Protein 8SSF (pdb70)

InterPro domains:
  IPR014856 RNA-free ribonuclease P [MF_01078] (2-193)
  IPR014856 RNA-free ribonuclease P [PF08745] (4-190)
  IPR014856 RNA-free ribonuclease P [PTHR41173] (2-191)
  IPR014856 RNA-free ribonuclease P [TIGR03875] (4-189)
  IPR029060 PIN-like domain superfamily [SSF88723] (3-188)

Sequence (352 aa):
MDTFVLDTSVFTNPDVYHQFEEDQLGAIENFISLASHTNANFFMPTSVYYEFTKMVSLGDLAPKFELVVRIRSPRKWGLMVPAEFFLYEFIEEVRYRINKGLRIAEEHRLREKYREALRAGIIDSKEDVDVLLLSYELDAILVSGDEGLRKWADRVGIKLIDPKNLRYIMENLTMDTFVLDTSVFTNPDVYHQFEEDQLGAIENFISLASHTNANFFMPTSVYYEFTKMVSLGDLAPKFELVVRIRSPRKWGLMVPAEFLYEFIEEVRYRINKGLRIAEEHTKEANRLREKYREALRAGIIDSKEDVDVLLLSYELDAILVSGDEGLRKWADRVGIKLIDPKNLRYIMENLTK

Foldseek 3Di:
DAEEEEALCCLVVQLQLVLQNNDSLSSLVSVLVLLVVFPYAAEYEQLRVVVNVVPDVNDPVVVSNVVRYHYHHLVVVDDDDDVVVVVLLVVVLVVLQVVLVVQLVVDVSVVSSVVSNVVSVSVSVSLVRQLSVQVVVVHEYAHPDVVSVVSSVVVVGHYDPSNCPVVVRVVGD/DAEEEEALQCLVVCLNLVLQNNDSLSSLVSVLVLLVFFPYAAEYEQLRVVVSVVVDPNVVNVVSCCVSYPHHFLPDDPDDADPVLVVQLVVQLVVQLVVQLVVLVVVVVVPVSSVVSSVVSSVVSNSVSVSLSRRLSVQVVVLHEYQHPDVVSVVVSVVRPRHYDPSNCVVVVSVVRGD

Organism: Hydrogenobacter thermophilus (strain DSM 6534 / IAM 12695 / TK-6) (NCBI:txid608538)

Solvent-accessible surface area: 17176 Å² total; per-residue (Å²): 148,52,23,0,0,0,16,16,20,1,2,44,46,61,98,3,24,85,42,18,69,147,83,51,80,8,1,0,92,55,0,13,59,36,7,69,125,15,82,12,32,3,14,0,0,62,26,2,26,134,32,0,55,133,103,10,104,11,59,104,10,21,83,92,0,101,155,31,5,107,29,89,26,2,68,156,112,63,18,91,3,23,0,56,20,0,2,74,0,1,63,29,1,94,113,50,0,55,80,4,7,121,92,0,58,151,112,228,66,36,73,88,1,107,101,14,2,162,51,9,4,49,60,1,50,35,10,0,5,1,2,2,0,1,96,69,47,107,2,25,0,0,0,20,50,105,40,1,62,108,6,0,100,155,46,69,20,91,56,32,76,6,116,59,0,101,149,47,1,80,96,50,136,175,64,29,0,0,0,12,22,14,0,1,54,43,63,102,4,23,72,32,16,68,133,84,55,72,8,0,0,94,49,0,7,61,35,11,58,113,13,71,12,33,3,16,0,0,64,33,4,24,132,40,0,56,128,96,11,97,10,55,115,14,22,89,105,0,89,148,30,0,118,32,116,51,3,86,100,156,72,61,98,0,20,2,31,0,0,2,4,0,2,76,16,0,87,120,28,6,79,84,6,4,132,70,2,39,83,80,34,156,134,69,142,152,31,78,72,61,0,87,88,18,7,160,47,3,7,66,47,0,52,20,14,0,5,0,0,0,5,1,75,36,66,100,2,27,0,0,0,12,52,99,47,3,58,134,39,0,102,146,24,62,14,104,53,31,76,5,124,47,0,76,112,30,0,81,111,30,54,169

Radius of gyration: 24.64 Å; Cα contacts (8 Å, |Δi|>4): 538; chains: 2; bounding box: 30×51×74 Å

Structure (mmCIF, N/CA/C/O backbone):
data_8SSF
#
_entry.id   8SSF
#
_cell.length_a   90.579
_cell.length_b   109.214
_cell.length_c   106.152
_cell.angle_alpha   90.00
_cell.angle_beta   90.00
_cell.angle_gamma   90.00
#
_symmetry.space_group_name_H-M   'C 2 2 21'
#
loop_
_entity.id
_entity.type
_entity.pdbx_description
1 polymer 'RNA-free ribonuclease P'
2 non-polymer 'SULFATE ION'
3 water water
#
loop_
_atom_site.group_PDB
_atom_site.id
_atom_site.type_symbol
_atom_site.label_atom_id
_atom_site.label_alt_id
_atom_site.label_comp_id
_atom_site.label_asym_id
_atom_site.label_entity_id
_atom_site.label_seq_id
_atom_site.pdbx_PDB_ins_code
_atom_site.Cartn_x
_atom_site.Cartn_y
_atom_site.Cartn_z
_atom_site.occupancy
_atom_site.B_iso_or_equiv
_atom_site.auth_seq_id
_atom_site.auth_comp_id
_atom_site.auth_asym_id
_atom_site.auth_atom_id
_atom_site.pdbx_PDB_model_num
ATOM 1 N N . MET A 1 1 ? 4.146 29.795 1.466 1.00 75.97 1 MET A N 1
ATOM 2 C CA . MET A 1 1 ? 5.123 28.730 1.058 1.00 77.82 1 MET A CA 1
ATOM 3 C C . MET A 1 1 ? 4.922 27.533 1.977 1.00 71.81 1 MET A C 1
ATOM 4 O O . MET A 1 1 ? 4.889 27.674 3.172 1.00 82.91 1 MET A O 1
ATOM 9 N N . ASP A 1 2 ? 4.798 26.346 1.412 1.00 66.71 2 ASP A N 1
ATOM 10 C CA . ASP A 1 2 ? 4.800 25.117 2.177 1.00 59.17 2 ASP A CA 1
ATOM 11 C C . ASP A 1 2 ? 6.242 24.737 2.529 1.00 69.41 2 ASP A C 1
ATOM 12 O O . ASP A 1 2 ? 7.109 24.795 1.682 1.00 55.21 2 ASP A O 1
ATOM 17 N N . THR A 1 3 ? 6.452 24.324 3.786 1.00 66.58 3 THR A N 1
ATOM 18 C CA . THR A 1 3 ? 7.706 23.807 4.276 1.00 48.34 3 THR A CA 1
ATOM 19 C C . THR A 1 3 ? 7.514 22.308 4.487 1.00 47.20 3 THR A C 1
ATOM 20 O O . THR A 1 3 ? 6.448 21.858 4.897 1.00 48.45 3 THR A O 1
ATOM 24 N N . PHE A 1 4 ? 8.556 21.538 4.154 1.00 44.30 4 PHE A N 1
ATOM 25 C CA . PHE A 1 4 ? 8.543 20.100 4.233 1.00 43.10 4 PHE A CA 1
ATOM 26 C C . PHE A 1 4 ? 9.778 19.595 4.941 1.00 41.84 4 PHE A C 1
ATOM 27 O O . PHE A 1 4 ? 10.865 20.117 4.717 1.00 43.82 4 PHE A O 1
ATOM 35 N N . VAL A 1 5 ? 9.585 18.617 5.813 1.00 36.81 5 VAL A N 1
ATOM 36 C CA . VAL A 1 5 ? 10.705 18.000 6.466 1.00 45.90 5 VAL A CA 1
ATOM 37 C C . VAL A 1 5 ? 10.722 16.598 5.875 1.00 50.35 5 VAL A C 1
ATOM 38 O O . VAL A 1 5 ? 9.694 15.902 5.834 1.00 49.70 5 VAL A O 1
ATOM 42 N N . LEU A 1 6 ? 11.909 16.180 5.407 1.00 48.54 6 LEU A N 1
ATOM 43 C CA . LEU A 1 6 ? 12.008 14.892 4.748 1.00 53.15 6 LEU A CA 1
ATOM 44 C C . LEU A 1 6 ? 12.720 13.883 5.632 1.00 50.11 6 LEU A C 1
ATOM 45 O O . LEU A 1 6 ? 13.764 14.184 6.184 1.00 56.06 6 LEU A O 1
ATOM 50 N N . ASP A 1 7 ? 12.193 12.656 5.614 1.00 58.36 7 ASP A N 1
ATOM 51 C CA . ASP A 1 7 ? 12.794 11.493 6.260 1.00 68.29 7 ASP A CA 1
ATOM 52 C C . ASP A 1 7 ? 13.698 10.761 5.255 1.00 62.13 7 ASP A C 1
ATOM 53 O O . ASP A 1 7 ? 13.617 10.998 4.044 1.00 54.68 7 ASP A O 1
ATOM 58 N N . THR A 1 8 ? 14.549 9.845 5.743 1.00 73.48 8 THR A N 1
ATOM 59 C CA . THR A 1 8 ? 15.401 9.046 4.865 1.00 72.95 8 THR A CA 1
ATOM 60 C C . THR A 1 8 ? 14.558 8.131 3.992 1.00 69.26 8 THR A C 1
ATOM 61 O O . THR A 1 8 ? 14.818 7.983 2.794 1.00 63.09 8 THR A O 1
ATOM 65 N N . SER A 1 9 ? 13.514 7.541 4.600 1.00 64.61 9 SER A N 1
ATOM 66 C CA . SER A 1 9 ? 12.585 6.657 3.907 1.00 63.10 9 SER A CA 1
ATOM 67 C C . SER A 1 9 ? 12.095 7.251 2.585 1.00 57.72 9 SER A C 1
ATOM 68 O O . SER A 1 9 ? 11.796 6.511 1.659 1.00 63.30 9 SER A O 1
ATOM 71 N N . VAL A 1 10 ? 12.004 8.581 2.482 1.00 55.21 10 VAL A N 1
ATOM 72 C CA . VAL A 1 10 ? 11.564 9.214 1.245 1.00 61.96 10 VAL A CA 1
ATOM 73 C C . VAL A 1 10 ? 12.414 8.753 0.046 1.00 62.94 10 VAL A C 1
ATOM 74 O O . VAL A 1 10 ? 11.872 8.521 -1.010 1.00 62.04 10 VAL A O 1
ATOM 78 N N . PHE A 1 11 ? 13.731 8.629 0.214 1.00 61.06 11 PHE A N 1
ATOM 79 C CA . PHE A 1 11 ? 14.681 8.307 -0.831 1.00 60.73 11 PHE A CA 1
ATOM 80 C C . PHE A 1 11 ? 15.251 6.884 -0.726 1.00 73.17 11 PHE A C 1
ATOM 81 O O . PHE A 1 11 ? 16.111 6.529 -1.553 1.00 60.10 11 PHE A O 1
ATOM 89 N N . THR A 1 12 ? 14.834 6.092 0.294 1.00 69.73 12 THR A N 1
ATOM 90 C CA . THR A 1 12 ? 15.328 4.727 0.451 1.00 61.00 12 THR A CA 1
ATOM 91 C C . THR A 1 12 ? 14.200 3.692 0.344 1.00 58.29 12 THR A C 1
ATOM 92 O O . THR A 1 12 ? 14.469 2.522 0.125 1.00 63.06 12 THR A O 1
ATOM 96 N N . ASN A 1 13 ? 12.936 4.093 0.425 1.00 54.18 13 ASN A N 1
ATOM 97 C CA . ASN A 1 13 ? 11.821 3.166 0.298 1.00 51.29 13 ASN A CA 1
ATOM 98 C C . ASN A 1 13 ? 11.345 3.235 -1.141 1.00 61.29 13 ASN A C 1
ATOM 99 O O . ASN A 1 13 ? 10.824 4.277 -1.548 1.00 59.67 13 ASN A O 1
ATOM 104 N N . PRO A 1 14 ? 11.522 2.167 -1.967 1.00 70.45 14 PRO A N 1
ATOM 105 C CA . PRO A 1 14 ? 11.118 2.230 -3.365 1.00 59.09 14 PRO A CA 1
ATOM 106 C C . PRO A 1 14 ? 9.651 2.575 -3.578 1.00 56.61 14 PRO A C 1
ATOM 107 O O . PRO A 1 14 ? 9.367 3.211 -4.588 1.00 59.87 14 PRO A O 1
ATOM 111 N N . ASP A 1 15 ? 8.748 2.178 -2.660 1.00 53.76 15 ASP A N 1
ATOM 112 C CA . ASP A 1 15 ? 7.333 2.511 -2.842 1.00 65.80 15 ASP A CA 1
ATOM 113 C C . ASP A 1 15 ? 7.119 4.026 -2.848 1.00 61.96 15 ASP A C 1
ATOM 114 O O . ASP A 1 15 ? 6.100 4.505 -3.298 1.00 69.49 15 ASP A O 1
ATOM 119 N N . VAL A 1 16 ? 8.060 4.802 -2.295 1.00 56.35 16 VAL A N 1
ATOM 120 C CA . VAL A 1 16 ? 7.959 6.253 -2.243 1.00 55.98 16 VAL A CA 1
ATOM 121 C C . VAL A 1 16 ? 8.729 6.847 -3.424 1.00 52.38 16 VAL A C 1
ATOM 122 O O . VAL A 1 16 ? 8.154 7.551 -4.229 1.00 47.45 16 VAL A O 1
ATOM 126 N N . TYR A 1 17 ? 10.035 6.551 -3.558 1.00 56.99 17 TYR A N 1
ATOM 127 C CA . TYR A 1 17 ? 10.852 7.162 -4.596 1.00 58.94 17 TYR A CA 1
ATOM 128 C C . TYR A 1 17 ? 10.532 6.704 -6.021 1.00 59.89 17 TYR A C 1
ATOM 129 O O . TYR A 1 17 ? 10.974 7.367 -6.951 1.00 51.67 17 TYR A O 1
ATOM 138 N N . HIS A 1 18 ? 9.654 5.706 -6.230 1.00 66.37 18 HIS A N 1
ATOM 139 C CA . HIS A 1 18 ? 9.273 5.300 -7.587 1.00 63.19 18 HIS A CA 1
ATOM 140 C C . HIS A 1 18 ? 8.434 6.367 -8.283 1.00 57.48 18 HIS A C 1
ATOM 141 O O . HIS A 1 18 ? 8.407 6.404 -9.479 1.00 55.02 18 HIS A O 1
ATOM 148 N N . GLN A 1 19 ? 7.808 7.293 -7.553 1.00 63.89 19 GLN A N 1
ATOM 149 C CA . GLN A 1 19 ? 6.982 8.319 -8.167 1.00 56.69 19 GLN A CA 1
ATOM 150 C C . GLN A 1 19 ? 7.860 9.269 -8.960 1.00 59.67 19 GLN A C 1
ATOM 151 O O . GLN A 1 19 ? 7.389 9.882 -9.911 1.00 64.65 19 GLN A O 1
ATOM 157 N N . PHE A 1 20 ? 9.131 9.436 -8.552 1.00 67.89 20 PHE A N 1
ATOM 158 C CA . PHE A 1 20 ? 10.083 10.296 -9.257 1.00 72.53 20 PHE A CA 1
ATOM 159 C C . PHE A 1 20 ? 10.686 9.516 -10.420 1.00 64.90 20 PHE A C 1
ATOM 160 O O . PHE A 1 20 ? 10.730 10.020 -11.533 1.00 70.19 20 PHE A O 1
ATOM 168 N N . GLU A 1 21 ? 11.190 8.313 -10.126 1.00 67.66 21 GLU A N 1
ATOM 169 C CA . GLU A 1 21 ? 11.818 7.421 -11.107 1.00 79.84 21 GLU A CA 1
ATOM 170 C C . GLU A 1 21 ? 12.024 6.023 -10.511 1.00 75.73 21 GLU A C 1
ATOM 171 O O . GLU A 1 21 ? 12.224 5.879 -9.315 1.00 85.16 21 GLU A O 1
ATOM 177 N N . GLU A 1 22 ? 11.966 4.976 -11.359 1.00 78.07 22 GLU A N 1
ATOM 178 C CA . GLU A 1 22 ? 12.153 3.605 -10.908 1.00 89.91 22 GLU A CA 1
ATOM 179 C C . GLU A 1 22 ? 13.599 3.337 -10.456 1.00 67.39 22 GLU A C 1
ATOM 180 O O . GLU A 1 22 ? 13.834 2.483 -9.625 1.00 63.99 22 GLU A O 1
ATOM 186 N N . ASP A 1 23 ? 14.565 4.055 -11.013 1.00 68.09 23 ASP A N 1
ATOM 187 C CA . ASP A 1 23 ? 15.974 4.013 -10.636 1.00 67.24 23 ASP A CA 1
ATOM 188 C C . ASP A 1 23 ? 16.142 4.883 -9.375 1.00 65.99 23 ASP A C 1
ATOM 189 O O . ASP A 1 23 ? 15.657 6.003 -9.340 1.00 64.45 23 ASP A O 1
ATOM 194 N N . GLN A 1 24 ? 16.868 4.433 -8.358 1.00 62.83 24 GLN A N 1
ATOM 195 C CA . GLN A 1 24 ? 16.981 5.184 -7.112 1.00 60.94 24 GLN A CA 1
ATOM 196 C C . GLN A 1 24 ? 17.782 6.472 -7.311 1.00 64.66 24 GLN A C 1
ATOM 197 O O . GLN A 1 24 ? 17.324 7.530 -6.873 1.00 70.57 24 GLN A O 1
ATOM 203 N N . LEU A 1 25 ? 19.007 6.426 -7.880 1.00 67.01 25 LEU A N 1
ATOM 204 C CA . LEU A 1 25 ? 19.769 7.665 -8.059 1.00 71.14 25 LEU A CA 1
ATOM 205 C C . LEU A 1 25 ? 19.047 8.622 -9.024 1.00 62.58 25 LEU A C 1
ATOM 206 O O . LEU A 1 25 ? 19.085 9.821 -8.883 1.00 63.58 25 LEU A O 1
ATOM 211 N N . GLY A 1 26 ? 18.346 8.107 -10.012 1.00 57.60 26 GLY A N 1
ATOM 212 C CA . GLY A 1 26 ? 17.609 8.953 -10.918 1.00 58.04 26 GLY A CA 1
ATOM 213 C C . GLY A 1 26 ? 16.405 9.571 -10.262 1.00 57.72 26 GLY A C 1
ATOM 214 O O . GLY A 1 26 ? 16.075 10.679 -10.641 1.00 60.34 26 GLY A O 1
ATOM 215 N N . ALA A 1 27 ? 15.779 8.847 -9.312 1.00 64.32 27 ALA A N 1
ATOM 216 C CA . ALA A 1 27 ? 14.662 9.343 -8.502 1.00 55.52 27 ALA A CA 1
ATOM 217 C C . ALA A 1 27 ? 15.123 10.541 -7.682 1.00 51.92 27 ALA A C 1
ATOM 218 O O . ALA A 1 27 ? 14.391 11.521 -7.549 1.00 55.09 27 ALA A O 1
ATOM 220 N N . ILE A 1 28 ? 16.315 10.462 -7.098 1.00 41.84 28 ILE A N 1
ATOM 221 C CA . ILE A 1 28 ? 16.798 11.531 -6.243 1.00 47.12 28 ILE A CA 1
ATOM 222 C C . ILE A 1 28 ? 17.089 12.721 -7.143 1.00 53.22 28 ILE A C 1
ATOM 223 O O . ILE A 1 28 ? 16.748 13.847 -6.808 1.00 63.39 28 ILE A O 1
ATOM 228 N N . GLU A 1 29 ? 17.768 12.482 -8.276 1.00 61.40 29 GLU A N 1
ATOM 229 C CA . GLU A 1 29 ? 18.136 13.514 -9.241 1.00 57.32 29 GLU A CA 1
ATOM 230 C C . GLU A 1 29 ? 16.884 14.253 -9.712 1.00 45.40 29 GLU A C 1
ATOM 231 O O . GLU A 1 29 ? 16.860 15.448 -9.842 1.00 50.64 29 GLU A O 1
ATOM 237 N N . ASN A 1 30 ? 15.805 13.543 -9.963 1.00 49.84 30 ASN A N 1
ATOM 238 C CA . ASN A 1 30 ? 14.551 14.123 -10.393 1.00 46.21 30 ASN A CA 1
ATOM 239 C C . ASN A 1 30 ? 13.930 14.953 -9.291 1.00 56.94 30 ASN A C 1
ATOM 240 O O . ASN A 1 30 ? 13.435 16.043 -9.616 1.00 61.05 30 ASN A O 1
ATOM 245 N N . PHE A 1 31 ? 13.972 14.442 -8.015 1.00 57.72 31 PHE A N 1
ATOM 246 C CA . PHE A 1 31 ? 13.498 15.202 -6.856 1.00 52.60 31 PHE A CA 1
ATOM 247 C C . PHE A 1 31 ? 14.236 16.547 -6.787 1.00 48.75 31 PHE A C 1
ATOM 248 O O . PHE A 1 31 ? 13.557 17.598 -6.758 1.00 44.20 31 PHE A O 1
ATOM 256 N N . ILE A 1 32 ? 15.596 16.500 -6.801 1.00 40.67 32 ILE A N 1
ATOM 257 C CA . ILE A 1 32 ? 16.459 17.687 -6.720 1.00 46.41 32 ILE A CA 1
ATOM 258 C C . ILE A 1 32 ? 16.038 18.692 -7.783 1.00 49.11 32 ILE A C 1
ATOM 259 O O . ILE A 1 32 ? 15.788 19.862 -7.470 1.00 55.88 32 ILE A O 1
ATOM 264 N N . SER A 1 33 ? 15.945 18.208 -9.038 1.00 50.92 33 SER A N 1
ATOM 265 C CA . SER A 1 33 ? 15.555 19.019 -10.183 1.00 53.59 33 SER A CA 1
ATOM 266 C C . SER A 1 33 ? 14.211 19.713 -9.910 1.00 50.78 33 SER A C 1
ATOM 267 O O . SER A 1 33 ? 14.111 20.922 -9.995 1.00 55.40 33 SER A O 1
ATOM 270 N N . LEU A 1 34 ? 13.165 18.964 -9.533 1.00 47.54 34 LEU A N 1
ATOM 271 C CA . LEU A 1 34 ? 11.829 19.523 -9.368 1.00 45.31 34 LEU A CA 1
ATOM 272 C C . LEU A 1 34 ? 11.846 20.507 -8.206 1.00 48.78 34 LEU A C 1
ATOM 273 O O . LEU A 1 34 ? 11.160 21.515 -8.272 1.00 52.47 34 LEU A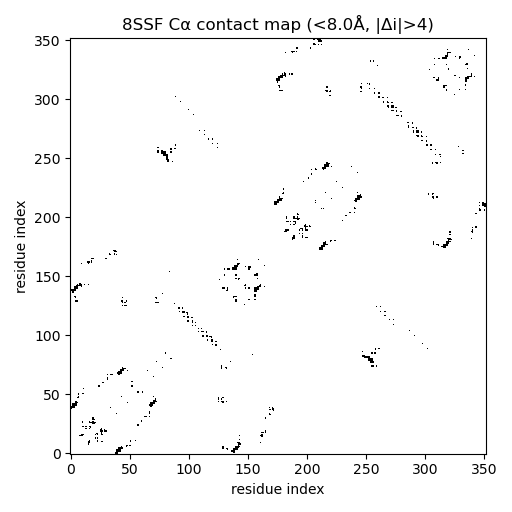 O 1
ATOM 278 N N . ALA A 1 35 ? 12.579 20.207 -7.116 1.00 59.32 35 ALA A N 1
ATOM 279 C CA . ALA A 1 35 ? 12.595 21.040 -5.918 1.00 56.55 35 ALA A CA 1
ATOM 280 C C . ALA A 1 35 ? 13.032 22.450 -6.267 1.00 59.62 35 ALA A C 1
ATOM 281 O O . ALA A 1 35 ? 12.397 23.379 -5.825 1.00 67.91 35 ALA A O 1
ATOM 283 N N . SER A 1 36 ? 14.130 22.602 -7.044 1.00 67.67 36 SER A N 1
ATOM 284 C CA . SER A 1 36 ? 14.647 23.894 -7.528 1.00 64.53 36 SER A CA 1
ATOM 285 C C . SER A 1 36 ? 13.618 24.757 -8.301 1.00 56.36 36 SER A C 1
ATOM 286 O O . SER A 1 36 ? 13.808 25.943 -8.377 1.00 57.54 36 SER A O 1
ATOM 289 N N . HIS A 1 37 ? 12.519 24.191 -8.821 1.00 53.00 37 HIS A N 1
ATOM 290 C CA . HIS A 1 37 ? 11.453 24.895 -9.528 1.00 61.27 37 HIS A CA 1
ATOM 291 C C . HIS A 1 37 ? 10.156 24.916 -8.726 1.00 46.23 37 HIS A C 1
ATOM 292 O O . HIS A 1 37 ? 9.114 25.308 -9.256 1.00 47.53 37 HIS A O 1
ATOM 299 N N . THR A 1 38 ? 10.189 24.528 -7.457 1.00 58.97 38 THR A N 1
ATOM 300 C CA . THR A 1 38 ? 8.968 24.471 -6.629 1.00 66.22 38 THR A CA 1
ATOM 301 C C . THR A 1 38 ? 8.969 25.620 -5.619 1.00 55.05 38 THR A C 1
ATOM 302 O O . THR A 1 38 ? 10.011 25.997 -5.099 1.00 59.78 38 THR A O 1
ATOM 306 N N . ASN A 1 39 ? 7.814 26.230 -5.399 1.00 61.55 39 ASN A N 1
ATOM 307 C CA . ASN A 1 39 ? 7.661 27.296 -4.425 1.00 63.89 39 ASN A CA 1
ATOM 308 C C . ASN A 1 39 ? 7.372 26.628 -3.072 1.00 63.13 39 ASN A C 1
ATOM 309 O O . ASN A 1 39 ? 6.225 26.546 -2.587 1.00 60.90 39 ASN A O 1
ATOM 314 N N . ALA A 1 40 ? 8.448 26.092 -2.499 1.00 51.38 40 ALA A N 1
ATOM 315 C CA . ALA A 1 40 ? 8.384 25.406 -1.237 1.00 50.02 40 ALA A CA 1
ATOM 316 C C . ALA A 1 40 ? 9.772 25.352 -0.610 1.00 51.70 40 ALA A C 1
ATOM 317 O O . ALA A 1 40 ? 10.751 25.431 -1.298 1.00 55.88 40 ALA A O 1
ATOM 319 N N . ASN A 1 41 ? 9.813 25.173 0.721 1.00 54.50 41 ASN A N 1
ATOM 320 C CA . ASN A 1 41 ? 11.022 24.980 1.491 1.00 52.07 41 ASN A CA 1
ATOM 321 C C . ASN A 1 41 ? 11.146 23.504 1.848 1.00 51.85 41 ASN A C 1
ATOM 322 O O . ASN A 1 41 ? 10.118 22.853 2.057 1.00 53.72 41 ASN A O 1
ATOM 327 N N . PHE A 1 42 ? 12.378 22.969 1.818 1.00 45.49 42 PHE A N 1
ATOM 328 C CA . PHE A 1 42 ? 12.646 21.576 2.141 1.00 42.50 42 PHE A CA 1
ATOM 329 C C . PHE A 1 42 ? 13.760 21.500 3.186 1.00 48.02 42 PHE A C 1
ATOM 330 O O . PHE A 1 42 ? 14.792 22.134 3.043 1.00 45.28 42 PHE A O 1
ATOM 338 N N . PHE A 1 43 ? 13.518 20.760 4.258 1.00 47.53 43 PHE A N 1
ATOM 339 C CA . PHE A 1 43 ? 14.453 20.584 5.346 1.00 42.26 43 PHE A CA 1
ATOM 340 C C . PHE A 1 43 ? 14.648 19.095 5.624 1.00 49.76 43 PHE A C 1
ATOM 341 O O . PHE A 1 43 ? 13.738 18.280 5.399 1.00 47.30 43 PHE A O 1
ATOM 349 N N . MET A 1 44 ? 15.842 18.753 6.127 1.00 43.48 44 MET A N 1
ATOM 350 C CA . MET A 1 44 ? 16.110 17.399 6.561 1.00 40.77 44 MET A CA 1
ATOM 351 C C . MET A 1 44 ? 17.003 17.526 7.789 1.00 46.14 44 MET A C 1
ATOM 352 O O . MET A 1 44 ? 17.972 18.269 7.760 1.00 50.33 44 MET A O 1
ATOM 357 N N . PRO A 1 45 ? 16.761 16.802 8.902 1.00 44.36 45 PRO A N 1
ATOM 358 C CA . PRO A 1 45 ? 17.682 16.883 10.013 1.00 41.23 45 PRO A CA 1
ATOM 359 C C . PRO A 1 45 ? 19.067 16.353 9.660 1.00 40.33 45 PRO A C 1
ATOM 360 O O . PRO A 1 45 ? 19.183 15.477 8.829 1.00 37.61 45 PRO A O 1
ATOM 364 N N . THR A 1 46 ? 20.111 16.864 10.338 1.00 43.43 46 THR A N 1
ATOM 365 C CA . THR A 1 46 ? 21.492 16.487 10.065 1.00 41.56 46 THR A CA 1
ATOM 366 C C . THR A 1 46 ? 21.751 15.002 10.349 1.00 51.26 46 THR A C 1
A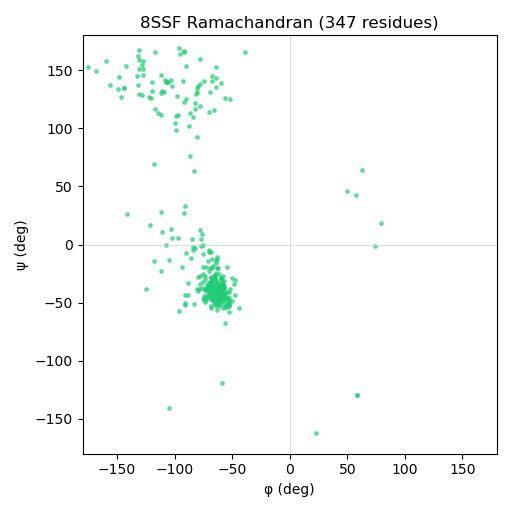TOM 367 O O . THR A 1 46 ? 22.515 14.370 9.636 1.00 54.78 46 THR A O 1
ATOM 371 N N . SER A 1 47 ? 21.159 14.428 11.408 1.00 62.42 47 SER A N 1
ATOM 372 C CA . SER A 1 47 ? 21.341 13.015 11.706 1.00 59.14 47 SER A CA 1
ATOM 373 C C . SER A 1 47 ? 20.825 12.166 10.543 1.00 53.92 47 SER A C 1
ATOM 374 O O . SER A 1 47 ? 21.419 11.148 10.191 1.00 79.76 47 SER A O 1
ATOM 377 N N . VAL A 1 48 ? 19.679 12.562 9.997 1.00 46.59 48 VAL A N 1
ATOM 378 C CA . VAL A 1 48 ? 18.968 11.842 8.953 1.00 51.70 48 VAL A CA 1
ATOM 379 C C . VAL A 1 48 ? 19.741 11.967 7.639 1.00 59.73 48 VAL A C 1
ATOM 380 O O . VAL A 1 48 ? 19.778 11.021 6.858 1.00 51.13 48 VAL A O 1
ATOM 384 N N . TYR A 1 49 ? 20.342 13.133 7.381 1.00 58.95 49 TYR A N 1
ATOM 385 C CA . TYR A 1 49 ? 21.151 13.339 6.194 1.00 50.68 49 TYR A CA 1
ATOM 386 C C . TYR A 1 49 ? 22.416 12.489 6.300 1.00 62.03 49 TYR A C 1
ATOM 387 O O . TYR A 1 49 ? 22.839 11.893 5.327 1.00 62.04 49 TYR A O 1
ATOM 396 N N . TYR A 1 50 ? 23.013 12.387 7.494 1.00 62.17 50 TYR A N 1
ATOM 397 C CA . TYR A 1 50 ? 24.157 11.523 7.719 1.00 63.08 50 TYR A CA 1
ATOM 398 C C . TYR A 1 50 ? 23.796 10.067 7.378 1.00 68.16 50 TYR A C 1
ATOM 399 O O . TYR A 1 50 ? 24.592 9.378 6.749 1.00 72.04 50 TYR A O 1
ATOM 408 N N . GLU A 1 51 ? 22.607 9.588 7.785 1.00 59.55 51 GLU A N 1
ATOM 409 C CA . GLU A 1 51 ? 22.153 8.243 7.471 1.00 63.60 51 GLU A CA 1
ATOM 410 C C . GLU A 1 51 ? 21.966 8.089 5.976 1.00 60.55 51 GLU A C 1
ATOM 411 O O . GLU A 1 51 ? 22.359 7.077 5.396 1.00 66.42 51 GLU A O 1
ATOM 417 N N . PHE A 1 52 ? 21.348 9.090 5.354 1.00 66.29 52 PHE A N 1
ATOM 418 C CA . PHE A 1 52 ? 21.066 9.071 3.913 1.00 65.48 52 PHE A CA 1
ATOM 419 C C . PHE A 1 52 ? 22.351 8.966 3.089 1.00 52.35 52 PHE A C 1
ATOM 420 O O . PHE A 1 52 ? 22.387 8.165 2.175 1.00 50.74 52 PHE A O 1
ATOM 428 N N . THR A 1 53 ? 23.397 9.746 3.430 1.00 56.93 53 THR A N 1
ATOM 429 C CA . THR A 1 53 ? 24.685 9.646 2.762 1.00 55.19 53 THR A CA 1
ATOM 430 C C . THR A 1 53 ? 25.413 8.308 3.025 1.00 60.75 53 THR A C 1
ATOM 431 O O . THR A 1 53 ? 26.125 7.814 2.173 1.00 65.45 53 THR A O 1
ATOM 435 N N . LYS A 1 54 ? 25.209 7.681 4.180 1.00 72.02 54 LYS A N 1
ATOM 436 C CA . LYS A 1 54 ? 25.813 6.399 4.551 1.00 77.37 54 LYS A CA 1
ATOM 437 C C . LYS A 1 54 ? 25.168 5.198 3.841 1.00 60.68 54 LYS A C 1
ATOM 438 O O . LYS A 1 54 ? 25.808 4.173 3.652 1.00 71.88 54 LYS A O 1
ATOM 444 N N . MET A 1 55 ? 23.920 5.311 3.426 1.00 58.27 55 MET A N 1
ATOM 445 C CA . MET A 1 55 ? 23.199 4.217 2.805 1.00 52.49 55 MET A CA 1
ATOM 446 C C . MET A 1 55 ? 23.024 4.335 1.286 1.00 61.03 55 MET A C 1
ATOM 447 O O . MET A 1 55 ? 22.583 3.378 0.682 1.00 87.34 55 MET A O 1
ATOM 452 N N . VAL A 1 56 ? 23.274 5.499 0.668 1.00 71.36 56 VAL A N 1
ATOM 453 C CA . VAL A 1 56 ? 23.139 5.705 -0.760 1.00 48.91 56 VAL A CA 1
ATOM 454 C C . VAL A 1 56 ? 24.425 6.379 -1.210 1.00 59.67 56 VAL A C 1
ATOM 455 O O . VAL A 1 56 ? 24.829 7.373 -0.622 1.00 63.98 56 VAL A O 1
ATOM 459 N N . SER A 1 57 ? 25.073 5.849 -2.253 1.00 74.86 57 SER A N 1
ATOM 460 C CA . SER A 1 57 ? 26.236 6.489 -2.841 1.00 74.04 57 SER A CA 1
ATOM 461 C C . SER A 1 57 ? 25.732 7.593 -3.761 1.00 65.92 57 SER A C 1
ATOM 462 O O . SER A 1 57 ? 25.443 7.361 -4.923 1.00 83.69 57 SER A O 1
ATOM 465 N N . LEU A 1 58 ? 25.627 8.797 -3.212 1.00 68.94 58 LEU A N 1
ATOM 466 C CA . LEU A 1 58 ? 25.058 9.942 -3.914 1.00 65.93 58 LEU A CA 1
ATOM 467 C C . LEU A 1 58 ? 26.028 10.499 -4.956 1.00 59.83 58 LEU A C 1
ATOM 468 O O . LEU A 1 58 ? 25.566 11.060 -5.947 1.00 63.76 58 LEU A O 1
ATOM 473 N N . GLY A 1 59 ? 27.335 10.405 -4.701 1.00 61.49 59 GLY A N 1
ATOM 474 C CA . GLY A 1 59 ? 28.318 11.000 -5.583 1.00 64.31 59 GLY A CA 1
ATOM 475 C C . GLY A 1 59 ? 28.127 12.504 -5.743 1.00 67.28 59 GLY A C 1
ATOM 476 O O . GLY A 1 59 ? 27.982 13.221 -4.774 1.00 79.12 59 GLY A O 1
ATOM 477 N N . ASP A 1 60 ? 28.096 12.975 -6.992 1.00 84.51 60 ASP A N 1
ATOM 478 C CA . ASP A 1 60 ? 27.881 14.370 -7.338 1.00 84.26 60 ASP A CA 1
ATOM 479 C C . ASP A 1 60 ? 26.459 14.868 -7.003 1.00 83.52 60 ASP A C 1
ATOM 480 O O . ASP A 1 60 ? 26.213 16.067 -7.099 1.00 79.54 60 ASP A O 1
ATOM 485 N N . LEU A 1 61 ? 25.485 13.986 -6.675 1.00 77.85 61 LEU A N 1
ATOM 486 C CA . LEU A 1 61 ? 24.150 14.442 -6.280 1.00 76.46 61 LEU A CA 1
ATOM 487 C C . LEU A 1 61 ? 24.138 15.068 -4.881 1.00 75.73 61 LEU A C 1
ATOM 488 O O . LEU A 1 61 ? 23.203 15.789 -4.579 1.00 68.95 61 LEU A O 1
ATOM 493 N N . ALA A 1 62 ? 25.144 14.812 -4.030 1.00 71.61 62 ALA A N 1
ATOM 494 C CA . ALA A 1 62 ? 25.165 15.368 -2.689 1.00 72.28 62 ALA A CA 1
ATOM 495 C C . ALA A 1 62 ? 25.233 16.895 -2.713 1.00 82.05 62 ALA A C 1
ATOM 496 O O . ALA A 1 62 ? 24.360 17.550 -2.125 1.00 77.21 62 ALA A O 1
ATOM 498 N N . PRO A 1 63 ? 26.228 17.546 -3.372 1.00 84.25 63 PRO A N 1
ATOM 499 C CA . PRO A 1 63 ? 26.276 19.005 -3.352 1.00 72.67 63 PRO A CA 1
ATOM 500 C C . PRO A 1 63 ? 25.071 19.626 -4.066 1.00 59.51 63 PRO A C 1
ATOM 501 O O . PRO A 1 63 ? 24.687 20.745 -3.737 1.00 53.55 63 PRO A O 1
ATOM 505 N N . LYS A 1 64 ? 24.462 18.905 -5.033 1.00 52.47 64 LYS A N 1
ATOM 506 C CA . LYS A 1 64 ? 23.247 19.378 -5.670 1.00 61.78 64 LYS A CA 1
ATOM 507 C C . LYS A 1 64 ? 22.091 19.366 -4.666 1.00 59.53 64 LYS A C 1
ATOM 508 O O . LYS A 1 64 ? 21.262 20.282 -4.637 1.00 62.59 64 LYS A O 1
ATOM 514 N N . PHE A 1 65 ? 22.014 18.305 -3.839 1.00 70.83 65 PHE A N 1
ATOM 515 C CA . PHE A 1 65 ? 21.003 18.166 -2.799 1.00 59.31 65 PHE A CA 1
ATOM 516 C C . PHE A 1 65 ? 21.146 19.297 -1.793 1.00 57.40 65 PHE A C 1
ATOM 517 O O . PHE A 1 65 ? 20.127 19.824 -1.348 1.00 49.24 65 PHE A O 1
ATOM 525 N N . GLU A 1 66 ? 22.393 19.669 -1.467 1.00 53.82 66 GLU A N 1
ATOM 526 C CA . GLU A 1 66 ? 22.668 20.719 -0.507 1.00 54.40 66 GLU A CA 1
ATOM 527 C C . GLU A 1 66 ? 22.303 22.112 -1.036 1.00 57.43 66 GLU A C 1
ATOM 528 O O . GLU A 1 66 ? 22.374 23.061 -0.270 1.00 60.22 66 GLU A O 1
ATOM 534 N N . LEU A 1 67 ? 21.880 22.263 -2.310 1.00 55.70 67 LEU A N 1
ATOM 535 C CA . LEU A 1 67 ? 21.429 23.566 -2.824 1.00 58.32 67 LEU A CA 1
ATOM 536 C C . LEU A 1 67 ? 19.927 23.723 -2.691 1.00 49.64 67 LEU A C 1
ATOM 537 O O . LEU A 1 67 ? 19.471 24.837 -2.842 1.00 53.08 67 LEU A O 1
ATOM 542 N N . VAL A 1 68 ? 19.183 22.605 -2.524 1.00 54.54 68 VAL A N 1
ATOM 543 C CA . VAL A 1 68 ? 17.704 22.587 -2.513 1.00 56.50 68 VAL A CA 1
ATOM 544 C C . VAL A 1 68 ? 17.116 22.238 -1.133 1.00 54.87 68 VAL A C 1
ATOM 545 O O . VAL A 1 68 ? 15.962 22.611 -0.892 1.00 62.15 68 VAL A O 1
ATOM 549 N N . VAL A 1 69 ? 17.884 21.558 -0.251 1.00 45.79 69 VAL A N 1
ATOM 550 C CA . VAL A 1 69 ? 17.361 21.074 1.025 1.00 52.93 69 VAL A CA 1
ATOM 551 C C . VAL A 1 69 ? 18.209 21.675 2.138 1.00 43.33 69 VAL A C 1
ATOM 552 O O . VAL A 1 69 ? 19.409 21.474 2.147 1.00 48.61 69 VAL A O 1
ATOM 556 N N . ARG A 1 70 ? 17.563 22.343 3.131 1.00 47.75 70 ARG A N 1
ATOM 557 C CA . ARG A 1 70 ? 18.227 22.860 4.313 1.00 42.11 70 ARG A CA 1
ATOM 558 C C . ARG A 1 70 ? 18.492 21.714 5.305 1.00 53.37 70 ARG A C 1
ATOM 559 O O . ARG A 1 70 ? 17.560 21.026 5.699 1.00 52.69 70 ARG A O 1
ATOM 567 N N . ILE A 1 71 ? 19.766 21.444 5.637 1.00 46.86 71 ILE A N 1
ATOM 568 C CA . ILE A 1 71 ? 20.144 20.367 6.528 1.00 41.21 71 ILE A CA 1
ATOM 569 C C . ILE A 1 71 ? 20.374 20.996 7.900 1.00 44.59 71 ILE A C 1
ATOM 570 O O . ILE A 1 71 ? 21.312 21.748 8.078 1.00 61.91 71 ILE A O 1
ATOM 575 N N . ARG A 1 72 ? 19.516 20.729 8.885 1.00 49.22 72 ARG A N 1
ATOM 576 C CA . ARG A 1 72 ? 19.551 21.428 10.175 1.00 50.74 72 ARG A CA 1
ATOM 577 C C . ARG A 1 72 ? 19.480 20.467 11.361 1.00 46.52 72 ARG A C 1
ATOM 578 O O . ARG A 1 72 ? 18.804 19.458 11.316 1.00 53.73 72 ARG A O 1
ATOM 586 N N . SER A 1 73 ? 20.180 20.814 12.440 1.00 55.13 73 SER A N 1
ATOM 587 C CA . SER A 1 73 ? 20.201 20.038 13.683 1.00 49.79 73 SER A CA 1
ATOM 588 C C . SER A 1 73 ? 19.257 20.689 14.669 1.00 48.62 73 SER A C 1
ATOM 589 O O . SER A 1 73 ? 19.605 21.725 15.186 1.00 61.17 73 SER A O 1
ATOM 592 N N . PRO A 1 74 ? 18.042 20.165 14.944 1.00 65.56 74 PRO A N 1
ATOM 593 C CA . PRO A 1 74 ? 17.172 20.848 15.902 1.00 57.28 74 PRO A CA 1
ATOM 594 C C . PRO A 1 74 ? 17.753 20.888 17.332 1.00 58.90 74 PRO A C 1
ATOM 595 O O . PRO A 1 74 ? 17.445 21.810 18.085 1.00 54.50 74 PRO A O 1
ATOM 599 N N . ARG A 1 75 ? 18.650 19.958 17.707 1.00 56.67 75 ARG A N 1
ATOM 600 C CA . ARG A 1 75 ? 19.312 19.983 19.009 1.00 52.77 75 ARG A CA 1
ATOM 601 C C . ARG A 1 75 ? 20.220 21.186 19.114 1.00 60.29 75 ARG A C 1
ATOM 602 O O . ARG A 1 75 ? 20.101 21.922 20.076 1.00 97.37 75 ARG A O 1
ATOM 610 N N . LYS A 1 76 ? 21.067 21.453 18.109 1.00 67.55 76 LYS A N 1
ATOM 611 C CA . LYS A 1 76 ? 22.024 22.564 18.167 1.00 61.85 76 LYS A CA 1
ATOM 612 C C . LYS A 1 76 ? 21.355 23.933 18.058 1.00 55.05 76 LYS A C 1
ATOM 613 O O . LYS A 1 76 ? 21.908 24.949 18.401 1.00 62.91 76 LYS A O 1
ATOM 619 N N . TRP A 1 77 ? 20.118 23.969 17.661 1.00 60.99 77 TRP A N 1
ATOM 620 C CA . TRP A 1 77 ? 19.375 25.216 17.553 1.00 62.82 77 TRP A CA 1
ATOM 621 C C . TRP A 1 77 ? 18.719 25.657 18.871 1.00 64.83 77 TRP A C 1
ATOM 622 O O . TRP A 1 77 ? 18.229 26.764 18.938 1.00 65.59 77 TRP A O 1
ATOM 633 N N . GLY A 1 78 ? 18.666 24.799 19.904 1.00 73.46 78 GLY A N 1
ATOM 634 C CA . GLY A 1 78 ? 18.123 25.151 21.210 1.00 70.00 78 GLY A CA 1
ATOM 635 C C . GLY A 1 78 ? 16.627 25.520 21.212 1.00 78.26 78 GLY A C 1
ATOM 636 O O . GLY A 1 78 ? 16.256 26.620 21.617 1.00 74.43 78 GLY A O 1
ATOM 637 N N . LEU A 1 79 ? 15.740 24.576 20.866 1.00 73.52 79 LEU A N 1
ATOM 638 C CA . LEU A 1 79 ? 14.285 24.834 20.861 1.00 66.27 79 LEU A CA 1
ATOM 639 C C . LEU A 1 79 ? 13.645 24.804 22.258 1.00 53.64 79 LEU A C 1
ATOM 640 O O . LEU A 1 79 ? 14.173 24.201 23.165 1.00 61.40 79 LEU A O 1
ATOM 645 N N . MET A 1 80 ? 12.477 25.406 22.434 1.00 55.63 80 MET A N 1
ATOM 646 C CA .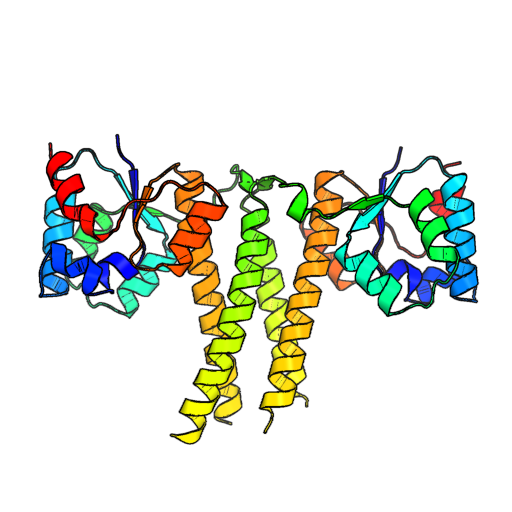 MET A 1 80 ? 11.650 25.243 23.626 1.00 54.97 80 MET A CA 1
ATOM 647 C C . MET A 1 80 ? 10.394 24.463 23.191 1.00 58.16 80 MET A C 1
ATOM 648 O O . MET A 1 80 ? 9.931 24.565 22.070 1.00 70.27 80 MET A O 1
ATOM 653 N N . VAL A 1 81 ? 9.864 23.615 24.065 1.00 59.25 81 VAL A N 1
ATOM 654 C CA . VAL A 1 81 ? 8.864 22.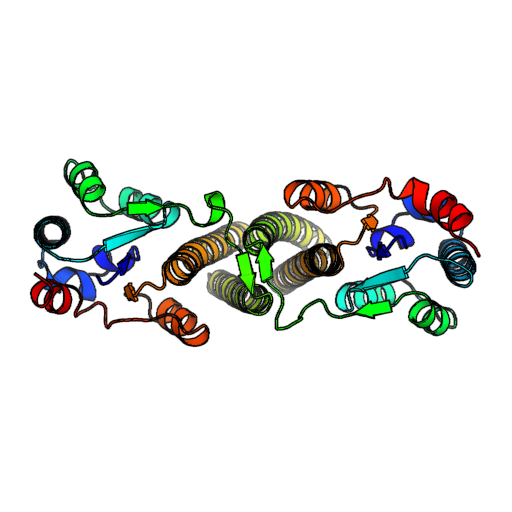619 23.725 1.00 49.47 81 VAL A CA 1
ATOM 655 C C . VAL A 1 81 ? 7.978 22.429 24.964 1.00 59.56 81 VAL A C 1
ATOM 656 O O . VAL A 1 81 ? 8.449 22.584 26.113 1.00 50.49 81 VAL A O 1
ATOM 660 N N . PRO A 1 82 ? 6.641 22.200 24.822 1.00 62.34 82 PRO A N 1
ATOM 661 C CA . PRO A 1 82 ? 5.794 22.096 25.994 1.00 66.92 82 PRO A CA 1
ATOM 662 C C . PRO A 1 82 ? 6.153 20.831 26.770 1.00 61.58 82 PRO A C 1
ATOM 663 O O . PRO A 1 82 ? 6.469 19.838 26.157 1.00 55.51 82 PRO A O 1
ATOM 667 N N . ALA A 1 83 ? 6.074 20.870 28.118 1.00 66.52 83 ALA A N 1
ATOM 668 C CA . ALA A 1 83 ? 6.538 19.767 28.956 1.00 55.80 83 ALA A CA 1
ATOM 669 C C . ALA A 1 83 ? 5.786 18.480 28.629 1.00 70.12 83 ALA A C 1
ATOM 670 O O . ALA A 1 83 ? 6.391 17.401 28.787 1.00 60.15 83 ALA A O 1
ATOM 672 N N . GLU A 1 84 ? 4.499 18.581 28.153 1.00 63.25 84 GLU A N 1
ATOM 673 C CA . GLU A 1 84 ? 3.748 17.380 27.822 1.00 59.45 84 GLU A CA 1
ATOM 674 C C . GLU A 1 84 ? 4.415 16.607 26.671 1.00 67.71 84 GLU A C 1
ATOM 675 O O . GLU A 1 84 ? 4.265 15.371 26.691 1.00 59.38 84 GLU A O 1
ATOM 681 N N . PHE A 1 85 ? 5.089 17.301 25.689 1.00 60.61 85 PHE A N 1
ATOM 682 C CA A PHE A 1 85 ? 5.750 16.616 24.582 0.50 54.05 85 PHE A CA 1
ATOM 683 C CA B PHE A 1 85 ? 5.792 16.689 24.559 0.50 63.09 85 PHE A CA 1
ATOM 684 C C . PHE A 1 85 ? 6.950 15.871 25.141 1.00 54.64 85 PHE A C 1
ATOM 685 O O . PHE A 1 85 ? 7.185 14.734 24.784 1.00 65.64 85 PHE A O 1
ATOM 700 N N . LEU A 1 86 ? 7.711 16.470 26.057 1.00 54.75 86 LEU A N 1
ATOM 701 C CA . LEU A 1 86 ? 8.881 15.795 26.614 1.00 65.11 86 LEU A CA 1
ATOM 702 C C . LEU A 1 86 ? 8.510 14.453 27.257 1.00 58.07 86 LEU A C 1
ATOM 703 O O . LEU A 1 86 ? 9.260 13.485 27.121 1.00 64.17 86 LEU A O 1
ATOM 708 N N . TYR A 1 87 ? 7.355 14.361 27.927 1.00 63.20 87 TYR A N 1
ATOM 709 C CA . TYR A 1 87 ? 6.929 13.069 28.481 1.00 68.99 87 TYR A CA 1
ATOM 710 C C . TYR A 1 87 ? 6.307 12.137 27.430 1.00 57.30 87 TYR A C 1
ATOM 711 O O . TYR A 1 87 ? 6.451 10.921 27.583 1.00 58.09 87 TYR A O 1
ATOM 720 N N . GLU A 1 88 ? 5.689 12.672 26.359 1.00 54.71 88 GLU A N 1
ATOM 721 C CA . GLU A 1 88 ? 5.229 11.839 25.248 1.00 58.29 88 GLU A CA 1
ATOM 722 C C . GLU A 1 88 ? 6.442 11.178 24.600 1.00 47.76 88 GLU A C 1
ATOM 723 O O . GLU A 1 88 ? 6.465 9.955 24.424 1.00 47.47 88 GLU A O 1
ATOM 729 N N . PHE A 1 89 ? 7.487 11.956 24.336 1.00 46.49 89 PHE A N 1
ATOM 730 C CA . PHE A 1 89 ? 8.736 11.410 23.817 1.00 49.69 89 PHE A CA 1
ATOM 731 C C . PHE A 1 89 ? 9.334 10.304 24.686 1.00 47.96 89 PHE A C 1
ATOM 732 O O . PHE A 1 89 ? 9.750 9.275 24.156 1.00 61.16 89 PHE A O 1
ATOM 740 N N . ILE A 1 90 ? 9.407 10.488 26.016 1.00 50.72 90 ILE A N 1
ATOM 741 C CA . ILE A 1 90 ? 9.962 9.444 26.858 1.00 49.99 90 ILE A CA 1
ATOM 742 C C . ILE A 1 90 ? 9.149 8.141 26.730 1.00 57.12 90 ILE A C 1
ATOM 743 O O . ILE A 1 90 ? 9.713 7.062 26.727 1.00 64.35 90 ILE A O 1
ATOM 748 N N . GLU A 1 91 ? 7.816 8.191 26.655 1.00 57.42 91 GLU A N 1
ATOM 749 C CA . GLU A 1 91 ? 7.019 6.990 26.480 1.00 54.85 91 GLU A CA 1
ATOM 750 C C . GLU A 1 91 ? 7.394 6.320 25.157 1.00 55.84 91 GLU A C 1
ATOM 751 O O . GLU A 1 91 ? 7.478 5.096 25.086 1.00 63.81 91 GLU A O 1
ATOM 757 N N . GLU A 1 92 ? 7.537 7.106 24.083 1.00 56.04 92 GLU A N 1
ATOM 758 C CA . GLU A 1 92 ? 7.923 6.619 22.770 1.00 62.09 92 GLU A CA 1
ATOM 759 C C . GLU A 1 92 ? 9.289 5.947 22.817 1.00 57.12 92 GLU A C 1
ATOM 760 O O . GLU A 1 92 ? 9.487 4.939 22.162 1.00 85.80 92 GLU A O 1
ATOM 766 N N . VAL A 1 93 ? 10.252 6.481 23.563 1.00 59.20 93 VAL A N 1
ATOM 767 C CA . VAL A 1 93 ? 11.553 5.827 23.704 1.00 52.95 93 VAL A CA 1
ATOM 768 C C . VAL A 1 93 ? 11.428 4.570 24.516 1.00 51.68 93 VAL A C 1
ATOM 769 O O . VAL A 1 93 ? 12.005 3.568 24.180 1.00 74.49 93 VAL A O 1
ATOM 773 N N . ARG A 1 94 ? 10.680 4.606 25.608 1.00 66.97 94 ARG A N 1
ATOM 774 C CA . ARG A 1 94 ? 10.460 3.411 26.406 1.00 77.71 94 ARG A CA 1
ATOM 775 C C . ARG A 1 94 ? 9.950 2.287 25.479 1.00 70.27 94 ARG A C 1
ATOM 776 O O . ARG A 1 94 ? 10.530 1.211 25.439 1.00 78.33 94 ARG A O 1
ATOM 784 N N . TYR A 1 95 ? 8.815 2.503 24.783 1.00 74.27 95 TYR A N 1
ATOM 785 C CA . TYR A 1 95 ? 8.241 1.562 23.824 1.00 67.29 95 TYR A CA 1
ATOM 786 C C . TYR A 1 95 ? 9.240 1.080 22.752 1.00 64.79 95 TYR A C 1
ATOM 787 O O . TYR A 1 95 ? 9.240 -0.082 22.385 1.00 81.98 95 TYR A O 1
ATOM 796 N N . ARG A 1 96 ? 10.113 1.947 22.257 1.00 66.11 96 ARG A N 1
ATOM 797 C CA . ARG A 1 96 ? 11.111 1.605 21.251 1.00 72.94 96 ARG A CA 1
ATOM 798 C C . ARG A 1 96 ? 12.218 0.716 21.799 1.00 58.66 96 ARG A C 1
ATOM 799 O O . ARG A 1 96 ? 12.724 -0.168 21.127 1.00 73.92 96 ARG A O 1
ATOM 807 N N . ILE A 1 97 ? 12.593 0.960 23.038 1.00 80.27 97 ILE A N 1
ATOM 808 C CA . ILE A 1 97 ? 13.593 0.188 23.774 1.00 72.26 97 ILE A CA 1
ATOM 809 C C . ILE A 1 97 ? 13.033 -1.201 24.094 1.00 67.76 97 ILE A C 1
ATOM 810 O O . ILE A 1 97 ? 13.762 -2.186 24.082 1.00 74.42 97 ILE A O 1
ATOM 815 N N . ASN A 1 98 ? 11.738 -1.299 24.400 1.00 77.22 98 ASN A N 1
ATOM 816 C CA . ASN A 1 98 ? 11.106 -2.582 24.653 1.00 84.39 98 ASN A CA 1
ATOM 817 C C . ASN A 1 98 ? 11.024 -3.411 23.370 1.00 79.86 98 ASN A C 1
ATOM 818 O O . ASN A 1 98 ? 11.199 -4.631 23.433 1.00 82.22 98 ASN A O 1
ATOM 823 N N . LYS A 1 99 ? 10.757 -2.765 22.222 1.00 72.38 99 LYS A N 1
ATOM 824 C CA . LYS A 1 99 ? 10.791 -3.429 20.924 1.00 76.96 99 LYS A CA 1
ATOM 825 C C . LYS A 1 99 ? 12.181 -4.014 20.678 1.00 79.74 99 LYS A C 1
ATOM 826 O O . LYS A 1 99 ? 12.297 -5.151 20.229 1.00 81.16 99 LYS A O 1
ATOM 832 N N . GLY A 1 100 ? 13.215 -3.210 20.939 1.00 77.95 100 GLY A N 1
ATOM 833 C CA . GLY A 1 100 ? 14.587 -3.643 20.783 1.00 94.04 100 GLY A CA 1
ATOM 834 C C . GLY A 1 100 ? 14.902 -4.875 21.633 1.00 97.40 100 GLY A C 1
ATOM 835 O O . GLY A 1 100 ? 15.706 -5.714 21.263 1.00 120.59 100 GLY A O 1
ATOM 836 N N . LEU A 1 101 ? 14.294 -4.972 22.808 1.00 84.59 101 LEU A N 1
ATOM 837 C CA . LEU A 1 101 ? 14.492 -6.124 23.667 1.00 97.26 101 LEU A CA 1
ATOM 838 C C . LEU A 1 101 ? 13.749 -7.350 23.129 1.00 78.07 101 LEU A C 1
ATOM 839 O O . LEU A 1 101 ? 14.323 -8.426 23.176 1.00 98.94 101 LEU A O 1
ATOM 844 N N . ARG A 1 102 ? 12.489 -7.211 22.678 1.00 60.72 102 ARG A N 1
ATOM 845 C CA . ARG A 1 102 ? 11.753 -8.311 22.056 1.00 84.04 102 ARG A CA 1
ATOM 846 C C . ARG A 1 102 ? 12.458 -8.825 20.786 1.00 80.16 102 ARG A C 1
ATOM 847 O O . ARG A 1 102 ? 12.438 -10.002 20.487 1.00 83.68 102 ARG A O 1
ATOM 855 N N . ILE A 1 103 ? 13.118 -7.939 20.059 1.00 79.26 103 ILE A N 1
ATOM 856 C CA . ILE A 1 103 ? 13.924 -8.299 18.901 1.00 94.39 103 ILE A CA 1
ATOM 857 C C . ILE A 1 103 ? 15.121 -9.145 19.363 1.00 88.05 103 ILE A C 1
ATOM 858 O O . ILE A 1 103 ? 15.365 -10.200 18.789 1.00 125.75 103 ILE A O 1
ATOM 863 N N . ALA A 1 104 ? 15.891 -8.697 20.357 1.00 82.90 104 ALA A N 1
ATOM 864 C CA . ALA A 1 104 ? 17.043 -9.461 20.838 1.00 97.91 104 ALA A CA 1
ATOM 865 C C . ALA A 1 104 ? 16.610 -10.840 21.357 1.00 92.93 104 ALA A C 1
ATOM 866 O O . ALA A 1 104 ? 17.408 -11.771 21.287 1.00 84.35 104 ALA A O 1
ATOM 868 N N . GLU A 1 105 ? 15.359 -10.969 21.869 1.00 94.49 105 GLU A N 1
ATOM 869 C CA . GLU A 1 105 ? 14.797 -12.223 22.391 1.00 96.70 105 GLU A CA 1
ATOM 870 C C . GLU A 1 105 ? 14.545 -13.210 21.259 1.00 99.09 105 GLU A C 1
ATOM 871 O O . GLU A 1 105 ? 14.835 -14.395 21.399 1.00 103.15 105 GLU A O 1
ATOM 877 N N . GLU A 1 106 ? 14.060 -12.725 20.113 1.00 118.38 106 GLU A N 1
ATOM 878 C CA . GLU A 1 106 ? 13.849 -13.580 18.944 1.00 110.00 106 GLU A CA 1
ATOM 879 C C . GLU A 1 106 ? 15.166 -14.121 18.351 1.00 97.41 106 GLU A C 1
ATOM 880 O O . GLU A 1 106 ? 15.129 -15.106 17.616 1.00 113.67 106 GLU A O 1
ATOM 886 N N . HIS A 1 107 ? 16.328 -13.510 18.664 1.00 97.44 107 HIS A N 1
ATOM 887 C CA . HIS A 1 107 ? 17.649 -13.970 18.235 1.00 97.06 107 HIS A CA 1
ATOM 888 C C . HIS A 1 107 ? 18.411 -14.645 19.395 1.00 104.12 107 HIS A C 1
ATOM 889 O O . HIS A 1 107 ? 17.884 -14.807 20.565 1.00 83.58 107 HIS A O 1
ATOM 896 N N . ARG A 1 125 ? 26.925 -16.177 24.194 1.00 101.37 125 ARG A N 1
ATOM 897 C CA . ARG A 1 125 ? 25.803 -15.616 24.993 1.00 127.63 125 ARG A CA 1
ATOM 898 C C . ARG A 1 125 ? 25.040 -14.593 24.134 1.00 160.42 125 ARG A C 1
ATOM 899 O O . ARG A 1 125 ? 25.532 -14.112 23.108 1.00 126.62 125 ARG A O 1
ATOM 907 N N . LEU A 1 126 ? 23.819 -14.204 24.571 1.00 163.50 126 LEU A N 1
ATOM 908 C CA . LEU A 1 126 ? 23.003 -13.216 23.875 1.00 130.04 126 LEU A CA 1
ATOM 909 C C . LEU A 1 126 ? 23.486 -11.782 24.119 1.00 124.23 126 LEU A C 1
ATOM 910 O O . LEU A 1 126 ? 22.874 -10.863 23.599 1.00 132.71 126 LEU A O 1
ATOM 915 N N . ARG A 1 127 ? 24.538 -11.555 24.917 1.00 117.65 127 ARG A N 1
ATOM 916 C CA . ARG A 1 127 ? 25.144 -10.244 25.148 1.00 122.41 127 ARG A CA 1
ATOM 917 C C . ARG A 1 127 ? 25.299 -9.463 23.834 1.00 114.49 127 ARG A C 1
ATOM 918 O O . ARG A 1 127 ? 24.820 -8.325 23.713 1.00 95.03 127 ARG A O 1
ATOM 926 N N . GLU A 1 128 ? 25.963 -10.091 22.848 1.00 132.12 128 GLU A N 1
ATOM 927 C CA . GLU A 1 128 ? 26.289 -9.460 21.584 1.00 116.32 128 GLU A CA 1
ATOM 928 C C . GLU A 1 128 ? 25.013 -8.979 20.868 1.00 84.54 128 GLU A C 1
ATOM 929 O O . GLU A 1 128 ? 24.971 -7.872 20.332 1.00 80.13 128 GLU A O 1
ATOM 935 N N . LYS A 1 129 ? 23.959 -9.804 20.852 1.00 78.34 129 LYS A N 1
ATOM 936 C CA . LYS A 1 129 ? 22.672 -9.475 20.243 1.00 74.64 129 LYS A CA 1
ATOM 937 C C . LYS A 1 129 ? 21.881 -8.395 21.003 1.00 88.61 129 LYS A C 1
ATOM 938 O O . LYS A 1 129 ? 21.216 -7.581 20.381 1.00 83.63 129 LYS A O 1
ATOM 944 N N . TYR A 1 130 ? 21.942 -8.369 22.344 1.00 111.97 130 TYR A N 1
ATOM 945 C CA . TYR A 1 130 ? 21.246 -7.365 23.151 1.00 93.59 130 TYR A CA 1
ATOM 946 C C . TYR A 1 130 ? 21.848 -5.972 22.971 1.00 79.16 130 TYR A C 1
ATOM 947 O O . TYR A 1 130 ? 21.118 -5.002 22.857 1.00 73.87 130 TYR A O 1
ATOM 956 N N . ARG A 1 131 ? 23.176 -5.838 22.962 1.00 73.06 131 ARG A N 1
ATOM 957 C CA . ARG A 1 131 ? 23.789 -4.522 22.879 1.00 68.82 131 ARG A CA 1
ATOM 958 C C . ARG A 1 131 ? 23.446 -3.884 21.537 1.00 69.15 131 ARG A C 1
ATOM 959 O O . ARG A 1 131 ? 23.139 -2.693 21.498 1.00 86.95 131 ARG A O 1
ATOM 967 N N . GLU A 1 132 ? 23.524 -4.659 20.436 1.00 88.18 132 GLU A N 1
ATOM 968 C CA . GLU A 1 132 ? 23.278 -4.129 19.100 1.00 83.30 132 GLU A CA 1
ATOM 969 C C . GLU A 1 132 ? 21.792 -3.808 18.861 1.00 79.98 132 GLU A C 1
ATOM 970 O O . GLU A 1 132 ? 21.500 -2.849 18.150 1.00 83.61 132 GLU A O 1
ATOM 976 N N . ALA A 1 133 ? 20.852 -4.595 19.400 1.00 63.37 133 ALA A N 1
ATOM 977 C CA . ALA A 1 133 ? 19.421 -4.323 19.254 1.00 67.96 133 ALA A CA 1
ATOM 978 C C . ALA A 1 133 ? 18.973 -3.058 19.991 1.00 69.41 133 ALA A C 1
ATOM 979 O O . ALA A 1 133 ? 18.104 -2.333 19.538 1.00 94.33 133 ALA A O 1
ATOM 981 N N . LEU A 1 134 ? 19.536 -2.798 21.168 1.00 73.31 134 LEU A N 1
ATOM 982 C CA . LEU A 1 134 ? 19.180 -1.634 21.955 1.00 73.61 134 LEU A CA 1
ATOM 983 C C . LEU A 1 134 ? 19.861 -0.379 21.424 1.00 66.97 134 LEU A C 1
ATOM 984 O O . LEU A 1 134 ? 19.211 0.670 21.411 1.00 79.51 134 LEU A O 1
ATOM 989 N N . ARG A 1 135 ? 21.121 -0.467 20.982 1.00 65.77 135 ARG A N 1
ATOM 990 C CA . ARG A 1 135 ? 21.793 0.664 20.338 1.00 75.48 135 ARG A CA 1
ATOM 991 C C . ARG A 1 135 ? 21.011 1.180 19.120 1.00 67.09 135 ARG A C 1
ATOM 992 O O . ARG A 1 135 ? 20.820 2.382 18.995 1.00 68.05 135 ARG A O 1
ATOM 1000 N N . ALA A 1 136 ? 20.535 0.278 18.249 1.00 65.49 136 ALA A N 1
ATOM 1001 C CA . ALA A 1 136 ? 19.725 0.633 17.090 1.00 62.66 136 ALA A CA 1
ATOM 1002 C C . ALA A 1 136 ? 18.412 1.268 17.502 1.00 60.45 136 ALA A C 1
ATOM 1003 O O . ALA A 1 136 ? 17.930 2.156 16.820 1.00 75.12 136 ALA A O 1
ATOM 1005 N N . GLY A 1 137 ? 17.820 0.815 18.601 1.00 56.07 137 GLY A N 1
ATOM 1006 C CA . GLY A 1 137 ? 16.542 1.341 19.042 1.00 55.72 137 GLY A CA 1
ATOM 1007 C C . GLY A 1 137 ? 16.712 2.751 19.629 1.00 69.17 137 GLY A C 1
ATOM 1008 O O . GLY A 1 137 ? 15.795 3.561 19.615 1.00 51.52 137 GLY A O 1
ATOM 1009 N N . ILE A 1 138 ? 17.904 3.060 20.158 1.00 65.61 138 ILE A N 1
ATOM 1010 C CA . ILE A 1 138 ? 18.202 4.376 20.709 1.00 57.31 138 ILE A CA 1
ATOM 1011 C C . ILE A 1 138 ? 18.401 5.339 19.554 1.00 54.49 138 ILE A C 1
ATOM 1012 O O . ILE A 1 138 ? 17.884 6.443 19.554 1.00 63.08 138 ILE A O 1
ATOM 1017 N N . ILE A 1 139 ? 19.180 4.921 18.572 1.00 51.44 139 ILE A N 1
ATOM 1018 C CA . ILE A 1 139 ? 19.474 5.745 17.413 1.00 53.79 139 ILE A CA 1
ATOM 1019 C C . ILE A 1 139 ? 18.196 6.010 16.623 1.00 46.98 139 ILE A C 1
ATOM 1020 O O . ILE A 1 139 ? 18.027 7.124 16.159 1.00 51.11 139 ILE A O 1
ATOM 1025 N N . ASP A 1 140 ? 17.296 5.032 16.502 1.00 47.54 140 ASP A N 1
ATOM 1026 C CA . ASP A 1 140 ? 16.016 5.217 15.819 1.00 56.95 140 ASP A CA 1
ATOM 1027 C C . ASP A 1 140 ? 15.202 6.275 16.531 1.00 45.20 140 ASP A C 1
ATOM 1028 O O . ASP A 1 140 ? 14.618 7.123 15.876 1.00 52.75 140 ASP A O 1
ATOM 1033 N N . SER A 1 141 ? 15.209 6.237 17.863 1.00 53.11 141 SER A N 1
ATOM 1034 C CA . SER A 1 141 ? 14.468 7.163 18.720 1.00 61.28 141 SER A CA 1
ATOM 1035 C C . SER A 1 141 ? 14.984 8.592 18.532 1.00 62.48 141 SER A C 1
ATOM 1036 O O . SER A 1 141 ? 14.155 9.497 18.375 1.00 45.37 141 SER A O 1
ATOM 1039 N N . LYS A 1 142 ? 16.329 8.760 18.496 1.00 49.72 142 LYS A N 1
ATOM 1040 C CA . LYS A 1 142 ? 16.923 10.067 18.361 1.00 48.18 142 LYS A CA 1
ATOM 1041 C C . LYS A 1 142 ? 16.542 10.679 17.013 1.00 52.26 142 LYS A C 1
ATOM 1042 O O . LYS A 1 142 ? 16.078 11.842 16.972 1.00 46.32 142 LYS A O 1
ATOM 1048 N N . GLU A 1 143 ? 16.791 9.926 15.910 1.00 50.90 143 GLU A N 1
ATOM 1049 C CA . GLU A 1 143 ? 16.520 10.444 14.579 1.00 49.20 143 GLU A CA 1
ATOM 1050 C C . GLU A 1 143 ? 15.036 10.785 14.416 1.00 52.69 143 GLU A C 1
ATOM 1051 O O . GLU A 1 143 ? 14.702 11.753 13.702 1.00 53.98 143 GLU A O 1
ATOM 1057 N N . ASP A 1 144 ? 14.140 9.997 15.040 1.00 40.65 144 ASP A N 1
ATOM 1058 C CA . ASP A 1 144 ? 12.725 10.283 14.977 1.00 45.60 144 ASP A CA 1
ATOM 1059 C C . ASP A 1 144 ? 12.425 11.610 15.664 1.00 44.47 144 ASP A C 1
ATOM 1060 O O . ASP A 1 144 ? 11.598 12.393 15.199 1.00 52.63 144 ASP A O 1
ATOM 1065 N N . VAL A 1 145 ? 13.033 11.843 16.809 1.00 38.65 145 VAL A N 1
ATOM 1066 C CA . VAL A 1 145 ? 12.706 13.034 17.553 1.00 52.09 145 VAL A CA 1
ATOM 1067 C C . VAL A 1 145 ? 13.300 14.213 16.778 1.00 44.06 145 VAL A C 1
ATOM 1068 O O . VAL A 1 145 ? 12.652 15.258 16.728 1.00 57.86 145 VAL A O 1
ATOM 1072 N N . ASP A 1 146 ? 14.512 14.124 16.221 1.00 38.53 146 ASP A N 1
ATOM 1073 C CA . ASP A 1 146 ? 15.034 15.195 15.373 1.00 44.23 146 ASP A CA 1
ATOM 1074 C C . ASP A 1 146 ? 14.042 15.551 14.265 1.00 34.95 146 ASP A C 1
ATOM 1075 O O . ASP A 1 146 ? 13.800 16.708 13.996 1.00 39.40 146 ASP A O 1
ATOM 1080 N N . VAL A 1 147 ? 13.484 14.565 13.582 1.00 37.08 147 VAL A N 1
ATOM 1081 C CA . VAL A 1 147 ? 12.487 14.788 12.533 1.00 48.70 147 VAL A CA 1
ATOM 1082 C C . VAL A 1 147 ? 11.208 15.462 13.071 1.00 41.70 147 VAL A C 1
ATOM 1083 O O . VAL A 1 147 ? 10.708 16.372 12.475 1.00 42.89 147 VAL A O 1
ATOM 1087 N N . LEU A 1 148 ? 10.711 15.075 14.235 1.00 45.85 148 LEU A N 1
ATOM 1088 C CA . LEU A 1 148 ? 9.485 15.621 14.787 1.00 50.15 148 LEU A CA 1
ATOM 1089 C C . LEU A 1 148 ? 9.715 17.005 15.361 1.00 45.30 148 LEU A C 1
ATOM 1090 O O . LEU A 1 148 ? 8.800 17.853 15.298 1.00 42.63 148 LEU A O 1
ATOM 1095 N N . LEU A 1 149 ? 10.880 17.230 15.997 1.00 46.04 149 LEU A N 1
ATOM 1096 C CA . LEU A 1 149 ? 11.186 18.571 16.512 1.00 44.57 149 LEU A CA 1
ATOM 1097 C C . LEU A 1 149 ? 11.336 19.583 15.380 1.00 47.44 149 LEU A C 1
ATOM 1098 O O . LEU A 1 149 ? 10.822 20.699 15.463 1.00 51.32 149 LEU A O 1
ATOM 1103 N N . LEU A 1 150 ? 12.043 19.209 14.315 1.00 50.87 150 LEU A N 1
ATOM 1104 C CA . LEU A 1 150 ? 12.229 20.103 13.184 1.00 46.05 150 LEU A CA 1
ATOM 1105 C C . LEU A 1 150 ? 10.902 20.486 12.540 1.00 36.97 150 LEU A C 1
ATOM 1106 O O . LEU A 1 150 ? 10.659 21.655 12.290 1.00 35.52 150 LEU A O 1
ATOM 1111 N N . SER A 1 151 ? 10.013 19.522 12.359 1.00 39.32 151 SER A N 1
ATOM 1112 C CA . SER A 1 151 ? 8.665 19.751 11.865 1.00 36.53 151 SER A CA 1
ATOM 1113 C C . SER A 1 151 ? 7.889 20.680 12.776 1.00 41.45 151 SER A C 1
ATOM 1114 O O . SER A 1 151 ? 7.207 21.592 12.328 1.00 42.31 151 SER A O 1
ATOM 1117 N N . TYR A 1 152 ? 8.001 20.447 14.086 1.00 49.24 152 TYR A N 1
ATOM 1118 C CA . TYR A 1 152 ? 7.261 21.247 15.048 1.00 55.12 152 TYR A CA 1
ATOM 1119 C C . TYR A 1 152 ? 7.721 22.698 15.003 1.00 44.45 152 TYR A C 1
ATOM 1120 O O . TYR A 1 152 ? 6.932 23.626 14.891 1.00 43.78 152 TYR A O 1
ATOM 1129 N N . GLU A 1 153 ? 9.034 22.899 15.102 1.00 45.56 153 GLU A N 1
ATOM 1130 C CA . GLU A 1 153 ? 9.646 24.221 15.115 1.00 44.51 153 GLU A CA 1
ATOM 1131 C C . GLU A 1 153 ? 9.227 25.057 13.922 1.00 41.53 153 GLU A C 1
ATOM 1132 O O . GLU A 1 153 ? 9.008 26.243 14.036 1.00 56.37 153 GLU A O 1
ATOM 1138 N N . LEU A 1 154 ? 9.232 24.462 12.729 1.00 53.36 154 LEU A N 1
ATOM 1139 C CA . LEU A 1 154 ? 8.956 25.141 11.463 1.00 41.74 154 LEU A CA 1
ATOM 1140 C C . LEU A 1 154 ? 7.481 25.111 11.086 1.00 48.70 154 LEU A C 1
ATOM 1141 O O . LEU A 1 154 ? 7.148 25.638 10.054 1.00 55.75 154 LEU A O 1
ATOM 1146 N N . ASP A 1 155 ? 6.650 24.378 11.824 1.00 55.89 155 ASP A N 1
ATOM 1147 C CA . ASP A 1 155 ? 5.246 24.180 11.467 1.00 55.70 155 ASP A CA 1
ATOM 1148 C C . ASP A 1 155 ? 5.162 23.558 10.076 1.00 55.65 155 ASP A C 1
ATOM 1149 O O . ASP A 1 155 ? 4.350 23.978 9.285 1.00 51.30 155 ASP A O 1
ATOM 1154 N N . ALA A 1 156 ? 6.023 22.568 9.800 1.00 49.78 156 ALA A N 1
ATOM 1155 C CA . ALA A 1 156 ? 6.194 21.970 8.504 1.00 43.95 156 ALA A CA 1
ATOM 1156 C C . ALA A 1 156 ? 5.360 20.704 8.319 1.00 50.15 156 ALA A C 1
ATOM 1157 O O . ALA A 1 156 ? 4.835 20.097 9.245 1.00 59.96 156 ALA A O 1
ATOM 1159 N N . ILE A 1 157 ? 5.220 20.307 7.041 1.00 55.83 157 ILE A N 1
ATOM 1160 C CA . ILE A 1 157 ? 4.631 19.035 6.674 1.00 44.36 157 ILE A CA 1
ATOM 1161 C C . ILE A 1 157 ? 5.729 17.994 6.795 1.00 47.35 157 ILE A C 1
ATOM 1162 O O . ILE A 1 157 ? 6.782 18.120 6.205 1.00 47.82 157 ILE A O 1
ATOM 1167 N N . LEU A 1 158 ? 5.502 16.988 7.625 1.00 57.34 158 LEU A N 1
ATOM 1168 C CA . LEU A 1 158 ? 6.405 15.850 7.715 1.00 48.11 158 LEU A CA 1
ATOM 1169 C C . LEU A 1 158 ? 6.109 14.895 6.559 1.00 51.35 158 LEU A C 1
ATOM 1170 O O . LEU A 1 158 ? 4.931 14.563 6.344 1.00 64.51 158 LEU A O 1
ATOM 1175 N N . VAL A 1 159 ? 7.159 14.460 5.820 1.00 49.51 159 VAL A N 1
ATOM 1176 C CA . VAL A 1 159 ? 7.050 13.485 4.728 1.00 44.73 159 VAL A CA 1
ATOM 1177 C C . VAL A 1 159 ? 7.864 12.266 5.121 1.00 46.17 159 VAL A C 1
ATOM 1178 O O . VAL A 1 159 ? 9.078 12.345 5.324 1.00 36.79 159 VAL A O 1
ATOM 1182 N N . SER A 1 160 ? 7.170 11.131 5.275 1.00 53.60 160 SER A N 1
ATOM 1183 C CA . SER A 1 160 ? 7.850 9.916 5.730 1.00 55.70 160 SER A CA 1
ATOM 1184 C C . SER A 1 160 ? 7.108 8.648 5.293 1.00 56.61 160 SER A C 1
ATOM 1185 O O . SER A 1 160 ? 5.877 8.569 5.404 1.00 50.28 160 SER A O 1
ATOM 1188 N N . GLY A 1 161 ? 7.885 7.655 4.840 1.00 54.31 161 GLY A N 1
ATOM 1189 C CA . GLY A 1 161 ? 7.398 6.324 4.490 1.00 61.36 161 GLY A CA 1
ATOM 1190 C C . GLY A 1 161 ? 7.275 5.398 5.690 1.00 54.74 161 GLY A C 1
ATOM 1191 O O . GLY A 1 161 ? 6.706 4.355 5.546 1.00 77.51 161 GLY A O 1
ATOM 1192 N N . ASP A 1 162 ? 7.696 5.846 6.880 1.00 62.74 162 ASP A N 1
ATOM 1193 C CA . ASP A 1 162 ? 7.646 5.103 8.151 1.00 50.96 162 ASP A CA 1
ATOM 1194 C C . ASP A 1 162 ? 6.300 5.330 8.844 1.00 53.26 162 ASP A C 1
ATOM 1195 O O . ASP A 1 162 ? 6.073 6.400 9.396 1.00 56.61 162 ASP A O 1
ATOM 1200 N N . GLU A 1 163 ? 5.385 4.357 8.757 1.00 56.72 163 GLU A N 1
ATOM 1201 C CA . GLU A 1 163 ? 4.032 4.433 9.309 1.00 53.15 163 GLU A CA 1
ATOM 1202 C C . GLU A 1 163 ? 4.087 4.696 10.813 1.00 59.77 163 GLU A C 1
ATOM 1203 O O . GLU A 1 163 ? 3.234 5.366 11.372 1.00 70.85 163 GLU A O 1
ATOM 1209 N N . GLY A 1 164 ? 5.081 4.165 11.503 1.00 54.89 164 GLY A N 1
ATOM 1210 C CA . GLY A 1 164 ? 5.207 4.408 12.932 1.00 57.15 164 GLY A CA 1
ATOM 1211 C C . GLY A 1 164 ? 5.486 5.857 13.279 1.00 50.64 164 GLY A C 1
ATOM 1212 O O . GLY A 1 164 ? 4.831 6.405 14.123 1.00 54.38 164 GLY A O 1
ATOM 1213 N N . LEU A 1 165 ? 6.399 6.499 12.553 1.00 46.87 165 LEU A N 1
ATOM 1214 C CA . LEU A 1 165 ? 6.681 7.904 12.737 1.00 42.72 165 LEU A CA 1
ATOM 1215 C C . LEU A 1 165 ? 5.516 8.800 12.329 1.00 46.26 165 LEU A C 1
ATOM 1216 O O . LEU A 1 165 ? 5.356 9.885 12.896 1.00 45.77 165 LEU A O 1
ATOM 1221 N N . ARG A 1 166 ? 4.730 8.387 11.335 1.00 48.40 166 ARG A N 1
ATOM 1222 C CA . ARG A 1 166 ? 3.551 9.139 10.911 1.00 50.84 166 ARG A CA 1
ATOM 1223 C C . ARG A 1 166 ? 2.496 9.132 12.007 1.00 48.07 166 ARG A C 1
ATOM 1224 O O . ARG A 1 166 ? 1.931 10.199 12.258 1.00 53.09 166 ARG A O 1
ATOM 1232 N N . LYS A 1 167 ? 2.315 7.974 12.692 1.00 54.33 167 LYS A N 1
ATOM 1233 C CA . LYS A 1 167 ? 1.364 7.866 13.801 1.00 58.12 167 LYS A CA 1
ATOM 1234 C C . LYS A 1 167 ? 1.808 8.734 14.984 1.00 56.26 167 LYS A C 1
ATOM 1235 O O . LYS A 1 167 ? 0.983 9.367 15.665 1.00 47.72 167 LYS A O 1
ATOM 1241 N N . TRP A 1 168 ? 3.140 8.786 15.191 1.00 50.67 168 TRP A N 1
ATOM 1242 C CA . TRP A 1 168 ? 3.695 9.581 16.280 1.00 55.84 168 TRP A CA 1
ATOM 1243 C C . TRP A 1 168 ? 3.465 11.067 15.991 1.00 56.80 168 TRP A C 1
ATOM 1244 O O . TRP A 1 168 ? 2.980 11.782 16.841 1.00 58.06 168 TRP A O 1
ATOM 1255 N N . ALA A 1 169 ? 3.771 11.513 14.768 1.00 48.52 169 ALA A N 1
ATOM 1256 C CA . ALA A 1 169 ? 3.565 12.881 14.381 1.00 45.61 169 ALA A CA 1
ATOM 1257 C C . ALA A 1 169 ? 2.094 13.264 14.489 1.00 39.49 169 ALA A C 1
ATOM 1258 O O . ALA A 1 169 ? 1.759 14.391 14.757 1.00 46.22 169 ALA A O 1
ATOM 1260 N N . ASP A 1 170 ? 1.199 12.362 14.184 1.00 41.76 170 ASP A N 1
ATOM 1261 C CA . ASP A 1 170 ? -0.214 12.665 14.259 1.00 48.64 170 ASP A CA 1
ATOM 1262 C C . ASP A 1 170 ? -0.667 12.783 15.716 1.00 55.21 170 ASP A C 1
ATOM 1263 O O . ASP A 1 170 ? -1.527 13.607 16.032 1.00 50.08 170 ASP A O 1
ATOM 1268 N N . ARG A 1 171 ? -0.099 11.972 16.634 1.00 57.96 171 ARG A N 1
ATOM 1269 C CA . ARG A 1 171 ? -0.425 12.075 18.066 1.00 60.42 171 ARG A CA 1
ATOM 1270 C C . ARG A 1 171 ? -0.052 13.444 18.647 1.00 59.55 171 ARG A C 1
ATOM 1271 O O . ARG A 1 171 ? -0.682 13.841 19.630 1.00 65.74 171 ARG A O 1
ATOM 1279 N N . VAL A 1 172 ? 0.935 14.155 18.040 1.00 51.52 172 VAL A N 1
ATOM 1280 C CA . VAL A 1 172 ? 1.372 15.450 18.532 1.00 47.56 172 VAL A CA 1
ATOM 1281 C C . VAL A 1 172 ? 1.003 16.579 17.585 1.00 45.48 172 VAL A C 1
ATOM 1282 O O . VAL A 1 172 ? 1.624 17.587 17.647 1.00 52.74 172 VAL A O 1
ATOM 1286 N N . GLY A 1 173 ? -0.075 16.452 16.803 1.00 59.06 173 GLY A N 1
ATOM 1287 C CA . GLY A 1 173 ? -0.627 17.516 15.963 1.00 59.91 173 GLY A CA 1
ATOM 1288 C C . GLY A 1 173 ? 0.158 17.867 14.695 1.00 57.33 173 GLY A C 1
ATOM 1289 O O . GLY A 1 173 ? -0.262 18.785 14.026 1.00 52.09 173 GLY A O 1
ATOM 1290 N N . ILE A 1 174 ? 1.318 17.227 14.414 1.00 46.39 174 ILE A N 1
ATOM 1291 C CA . ILE A 1 174 ? 2.158 17.572 13.267 1.00 43.38 174 ILE A CA 1
ATOM 1292 C C . ILE A 1 174 ? 1.446 17.214 11.948 1.00 40.94 174 ILE A C 1
ATOM 1293 O O . ILE A 1 174 ? 0.744 16.190 11.845 1.00 50.92 174 ILE A O 1
ATOM 1298 N N . LYS A 1 175 ? 1.585 18.083 10.924 1.00 43.68 175 LYS A N 1
ATOM 1299 C CA . LYS A 1 175 ? 0.979 17.908 9.598 1.00 42.13 175 LYS A CA 1
ATOM 1300 C C . LYS A 1 175 ? 1.691 16.838 8.757 1.00 46.73 175 LYS A C 1
ATOM 1301 O O . LYS A 1 175 ? 2.929 16.748 8.789 1.00 47.61 175 LYS A O 1
ATOM 1307 N N . LEU A 1 176 ? 0.902 16.040 8.003 1.00 45.07 176 LEU A N 1
ATOM 1308 C CA . LEU A 1 176 ? 1.484 15.005 7.145 1.00 49.32 176 LEU A CA 1
ATOM 1309 C C . LEU A 1 176 ? 0.921 15.044 5.724 1.00 42.35 176 LEU A C 1
ATOM 1310 O O . LEU A 1 176 ? -0.077 15.654 5.467 1.00 51.47 176 LEU A O 1
ATOM 1315 N N . ILE A 1 177 ? 1.572 14.331 4.817 1.00 51.07 177 ILE A N 1
ATOM 1316 C CA . ILE A 1 177 ? 1.068 13.939 3.504 1.00 54.57 177 ILE A CA 1
ATOM 1317 C C . ILE A 1 177 ? 1.337 12.429 3.321 1.00 60.61 177 ILE A C 1
ATOM 1318 O O . ILE A 1 177 ? 2.171 11.830 4.055 1.00 68.57 177 ILE A O 1
ATOM 1323 N N . ASP A 1 178 ? 0.613 11.831 2.355 1.00 58.05 178 ASP A N 1
ATOM 1324 C CA . ASP A 1 178 ? 0.891 10.488 1.889 1.00 55.38 178 ASP A CA 1
ATOM 1325 C C . ASP A 1 178 ? 2.207 10.675 1.142 1.00 55.66 178 ASP A C 1
ATOM 1326 O O . ASP A 1 178 ? 2.238 11.419 0.179 1.00 50.74 178 ASP A O 1
ATOM 1331 N N . PRO A 1 179 ? 3.336 10.109 1.580 1.00 44.86 179 PRO A N 1
ATOM 1332 C CA . PRO A 1 179 ? 4.585 10.406 0.903 1.00 46.77 179 PRO A CA 1
ATOM 1333 C C . PRO A 1 179 ? 4.582 9.929 -0.564 1.00 55.66 179 PRO A C 1
ATOM 1334 O O . PRO A 1 179 ? 5.466 10.270 -1.320 1.00 65.45 179 PRO A O 1
ATOM 1338 N N . LYS A 1 180 ? 3.603 9.147 -1.004 1.00 57.98 180 LYS A N 1
ATOM 1339 C CA . LYS A 1 180 ? 3.470 8.783 -2.406 1.00 53.44 180 LYS A CA 1
ATOM 1340 C C . LYS A 1 180 ? 2.928 9.938 -3.236 1.00 41.92 180 LYS A C 1
ATOM 1341 O O . LYS A 1 180 ? 2.839 9.774 -4.422 1.00 52.92 180 LYS A O 1
ATOM 1347 N N . ASN A 1 181 ? 2.626 11.112 -2.640 1.00 42.79 181 ASN A N 1
ATOM 1348 C CA . ASN A 1 181 ? 2.091 12.248 -3.348 1.00 39.14 181 ASN A CA 1
ATOM 1349 C C . ASN A 1 181 ? 2.967 13.463 -3.228 1.00 45.01 181 ASN A C 1
ATOM 1350 O O . ASN A 1 181 ? 2.502 14.518 -3.672 1.00 49.98 181 ASN A O 1
ATOM 1355 N N . LEU A 1 182 ? 4.241 13.294 -2.818 1.00 48.46 182 LEU A N 1
ATOM 1356 C CA . LEU A 1 182 ? 5.166 14.430 -2.747 1.00 41.05 182 LEU A CA 1
ATOM 1357 C C . LEU A 1 182 ? 5.325 15.050 -4.136 1.00 44.08 182 LEU A C 1
ATOM 1358 O O . LEU A 1 182 ? 5.258 16.265 -4.263 1.00 47.25 182 LEU A O 1
ATOM 1363 N N . ARG A 1 183 ? 5.551 14.232 -5.182 1.00 51.18 183 ARG A N 1
ATOM 1364 C CA . ARG A 1 183 ? 5.768 14.741 -6.529 1.00 54.03 183 ARG A CA 1
ATOM 1365 C C . ARG A 1 183 ? 4.526 15.479 -7.031 1.00 49.04 183 ARG A C 1
ATOM 1366 O O . ARG A 1 183 ? 4.609 16.605 -7.523 1.00 42.88 183 ARG A O 1
ATOM 1374 N N . TYR A 1 184 ? 3.343 14.860 -6.896 1.00 47.75 184 TYR A N 1
ATOM 1375 C CA . TYR A 1 184 ? 2.107 15.477 -7.360 1.00 37.81 184 TYR A CA 1
ATOM 1376 C C . TYR A 1 184 ? 1.910 16.820 -6.660 1.00 44.72 184 TYR A C 1
ATOM 1377 O O . TYR A 1 184 ? 1.573 17.776 -7.303 1.00 52.20 184 TYR A O 1
ATOM 1386 N N . ILE A 1 185 ? 2.141 16.897 -5.330 1.00 50.71 185 ILE A N 1
ATOM 1387 C CA . ILE A 1 185 ? 1.976 18.098 -4.540 1.00 45.99 185 ILE A CA 1
ATOM 1388 C C . ILE A 1 185 ? 2.944 19.153 -5.053 1.00 50.35 185 ILE A C 1
ATOM 1389 O O . ILE A 1 185 ? 2.550 20.299 -5.234 1.00 53.44 185 ILE A O 1
ATOM 1394 N N . MET A 1 186 ? 4.234 18.800 -5.209 1.00 48.49 186 MET A N 1
ATOM 1395 C CA . MET A 1 186 ? 5.241 19.767 -5.639 1.00 54.04 186 MET A CA 1
ATOM 1396 C C . MET A 1 186 ? 4.880 20.349 -7.014 1.00 59.36 186 MET A C 1
ATOM 1397 O O . MET A 1 186 ? 5.067 21.535 -7.242 1.00 63.28 186 MET A O 1
ATOM 1402 N N . GLU A 1 187 ? 4.404 19.509 -7.945 1.00 61.02 187 GLU A N 1
ATOM 1403 C CA . GLU A 1 187 ? 4.029 19.955 -9.278 1.00 62.97 187 GLU A CA 1
ATOM 1404 C C . GLU A 1 187 ? 2.837 20.898 -9.271 1.00 60.83 187 GLU A C 1
ATOM 1405 O O . GLU A 1 187 ? 2.799 21.769 -10.132 1.00 91.05 187 GLU A O 1
ATOM 1411 N N . ASN A 1 188 ? 1.961 20.801 -8.270 1.00 59.61 188 ASN A N 1
ATOM 1412 C CA . ASN A 1 188 ? 0.880 21.775 -8.121 1.00 59.20 188 ASN A CA 1
ATOM 1413 C C . ASN A 1 188 ? 1.278 22.937 -7.221 1.00 58.55 188 ASN A C 1
ATOM 1414 O O . ASN A 1 188 ? 0.394 23.549 -6.684 1.00 73.54 188 ASN A O 1
ATOM 1419 N N . LEU A 1 189 ? 2.579 23.274 -7.119 1.00 67.02 189 LEU A N 1
ATOM 1420 C CA . LEU A 1 189 ? 3.140 24.349 -6.288 1.00 73.23 189 LEU A CA 1
ATOM 1421 C C . LEU A 1 189 ? 4.290 25.069 -7.015 1.00 104.55 189 LEU A C 1
ATOM 1422 O O . LEU A 1 189 ? 5.184 25.634 -6.359 1.00 102.96 189 LEU A O 1
ATOM 1427 N N . THR A 1 190 ? 4.290 25.072 -8.361 1.00 114.28 190 THR A N 1
ATOM 1428 C CA . THR A 1 190 ? 5.292 25.816 -9.132 1.00 115.01 190 THR A CA 1
ATOM 1429 C C . THR A 1 190 ? 5.298 27.321 -8.780 1.00 100.42 190 THR A C 1
ATOM 1430 O O . THR A 1 190 ? 6.338 28.001 -9.103 1.00 89.50 190 THR A O 1
ATOM 1434 N N . MET B 1 1 ? 13.087 34.682 48.360 1.00 103.25 1 MET B N 1
ATOM 1435 C CA . MET B 1 1 ? 12.767 33.491 49.216 1.00 117.87 1 MET B CA 1
ATOM 1436 C C . MET B 1 1 ? 13.347 32.225 48.566 1.00 97.32 1 MET B C 1
ATOM 1437 O O . MET B 1 1 ? 12.736 31.694 47.668 1.00 122.57 1 MET B O 1
ATOM 1442 N N . ASP B 1 2 ? 14.550 31.794 48.953 1.00 71.01 2 ASP B N 1
ATOM 1443 C CA . ASP B 1 2 ? 15.270 30.683 48.335 1.00 67.72 2 ASP B CA 1
ATOM 1444 C C . ASP B 1 2 ? 14.421 29.380 48.235 1.00 80.69 2 ASP B C 1
ATOM 1445 O O . ASP B 1 2 ? 13.890 28.869 49.234 1.00 59.90 2 ASP B O 1
ATOM 1450 N N . THR B 1 3 ? 14.307 28.826 47.001 1.00 59.05 3 THR B N 1
ATOM 1451 C CA . THR B 1 3 ? 13.586 27.600 46.706 1.00 47.27 3 THR B CA 1
ATOM 1452 C C . THR B 1 3 ? 14.527 26.445 46.309 1.00 49.62 3 THR B C 1
ATOM 1453 O O . THR B 1 3 ? 15.423 26.644 45.521 1.00 49.68 3 THR B O 1
ATOM 1457 N N . PHE B 1 4 ? 14.364 25.244 46.884 1.00 46.57 4 PHE B N 1
ATOM 1458 C CA . PHE B 1 4 ? 15.284 24.139 46.646 1.00 51.25 4 PHE B CA 1
ATOM 1459 C C . PHE B 1 4 ? 14.507 22.887 46.212 1.00 53.54 4 PHE B C 1
ATOM 1460 O O . PHE B 1 4 ? 13.367 22.673 46.617 1.00 47.58 4 PHE B O 1
ATOM 1468 N N . VAL B 1 5 ? 15.148 22.117 45.325 1.00 41.83 5 VAL B N 1
ATOM 1469 C CA . VAL B 1 5 ? 14.621 20.886 44.794 1.00 47.22 5 VAL B CA 1
ATOM 1470 C C . VAL B 1 5 ? 15.667 19.871 45.215 1.00 45.57 5 VAL B C 1
ATOM 1471 O O . VAL B 1 5 ? 16.846 20.093 45.011 1.00 37.85 5 VAL B O 1
ATOM 1475 N N . LEU B 1 6 ? 15.201 18.823 45.897 1.00 44.47 6 LEU B N 1
ATOM 1476 C CA . LEU B 1 6 ? 16.076 17.859 46.507 1.00 48.32 6 LEU B CA 1
ATOM 1477 C C . LEU B 1 6 ? 16.070 16.595 45.712 1.00 43.25 6 LEU B C 1
ATOM 1478 O O . LEU B 1 6 ? 15.003 16.090 45.464 1.00 45.65 6 LEU B O 1
ATOM 1483 N N . ASP B 1 7 ? 17.247 16.003 45.579 1.00 54.81 7 ASP B N 1
ATOM 1484 C CA . ASP B 1 7 ? 17.417 14.679 44.978 1.00 64.18 7 ASP B CA 1
ATOM 1485 C C . ASP B 1 7 ? 17.360 13.604 46.077 1.00 57.73 7 ASP B C 1
ATOM 1486 O O . ASP B 1 7 ? 17.493 13.908 47.235 1.00 56.39 7 ASP B O 1
ATOM 1491 N N . THR B 1 8 ? 17.214 12.330 45.739 1.00 63.34 8 THR B N 1
ATOM 1492 C CA . THR B 1 8 ? 17.275 11.245 46.720 1.00 52.65 8 THR B CA 1
ATOM 1493 C C . THR B 1 8 ? 18.680 11.236 47.309 1.00 55.05 8 THR B C 1
ATOM 1494 O O . THR B 1 8 ? 18.823 10.938 48.466 1.00 62.57 8 THR B O 1
ATOM 1498 N N . SER B 1 9 ? 19.741 11.458 46.510 1.00 55.35 9 SER B N 1
ATOM 1499 C CA . SER B 1 9 ? 21.116 11.401 46.962 1.00 53.54 9 SER B CA 1
ATOM 1500 C C . SER B 1 9 ? 21.343 12.199 48.245 1.00 52.47 9 SER B C 1
ATOM 1501 O O . SER B 1 9 ? 22.209 11.841 49.035 1.00 70.19 9 SER B O 1
ATOM 1504 N N . VAL B 1 10 ? 20.649 13.312 48.462 1.00 55.75 10 VAL B N 1
ATOM 1505 C CA . VAL B 1 10 ? 20.926 14.109 49.659 1.00 76.36 10 VAL B CA 1
ATOM 1506 C C . VAL B 1 10 ? 20.725 13.268 50.951 1.00 66.63 10 VAL B C 1
ATOM 1507 O O . VAL B 1 10 ? 21.444 13.450 51.915 1.00 60.41 10 VAL B O 1
ATOM 1511 N N . PHE B 1 11 ? 19.693 12.408 51.017 1.00 57.18 11 PHE B N 1
ATOM 1512 C CA . PHE B 1 11 ? 19.378 11.583 52.170 1.00 53.02 11 PHE B CA 1
ATOM 1513 C C . PHE B 1 11 ? 19.802 10.120 52.000 1.00 56.89 11 PHE B C 1
ATOM 1514 O O . PHE B 1 11 ? 19.492 9.289 52.812 1.00 61.19 11 PHE B O 1
ATOM 1522 N N . THR B 1 12 ? 20.627 9.816 51.003 1.00 60.57 12 THR B N 1
ATOM 1523 C CA . THR B 1 12 ? 21.083 8.465 50.686 1.00 59.24 12 THR B CA 1
ATOM 1524 C C . THR B 1 12 ? 22.627 8.454 50.679 1.00 56.94 12 THR B C 1
ATOM 1525 O O . THR B 1 12 ? 23.221 7.496 51.087 1.00 57.10 12 THR B O 1
ATOM 1529 N N . ASN B 1 13 ? 23.285 9.501 50.188 1.00 62.24 13 ASN B N 1
ATOM 1530 C CA . ASN B 1 13 ? 24.729 9.520 50.060 1.00 61.20 13 ASN B CA 1
ATOM 1531 C C . ASN B 1 13 ? 25.276 9.909 51.426 1.00 67.76 13 ASN B C 1
ATOM 1532 O O . ASN B 1 13 ? 24.987 11.013 51.885 1.00 66.35 13 ASN B O 1
ATOM 1537 N N . PRO B 1 14 ? 26.057 9.060 52.139 1.00 77.39 14 PRO B N 1
ATOM 1538 C CA . PRO B 1 14 ? 26.530 9.446 53.472 1.00 70.17 14 PRO B CA 1
ATOM 1539 C C . PRO B 1 14 ? 27.476 10.653 53.465 1.00 72.16 14 PRO B C 1
ATOM 1540 O O . PRO B 1 14 ? 27.459 11.447 54.391 1.00 70.82 14 PRO B O 1
ATOM 1544 N N . ASP B 1 15 ? 28.194 10.911 52.375 1.00 66.38 15 ASP B N 1
ATOM 1545 C CA . ASP B 1 15 ? 28.983 12.144 52.270 1.00 86.82 15 ASP B CA 1
ATOM 1546 C C . ASP B 1 15 ? 28.126 13.409 52.405 1.00 70.97 15 ASP B C 1
ATOM 1547 O O . ASP B 1 15 ? 28.587 14.457 52.864 1.00 62.78 15 ASP B O 1
ATOM 1552 N N . VAL B 1 16 ? 26.870 13.321 51.972 1.00 64.51 16 VAL B N 1
ATOM 1553 C CA . VAL B 1 16 ? 25.989 14.466 52.013 1.00 62.97 16 VAL B CA 1
ATOM 1554 C C . VAL B 1 16 ? 25.212 14.496 53.325 1.00 59.77 16 VAL B C 1
ATOM 1555 O O . VAL B 1 16 ? 25.139 15.547 53.946 1.00 66.74 16 VAL B O 1
ATOM 1559 N N . TYR B 1 17 ? 24.562 13.393 53.722 1.00 58.07 17 TYR B N 1
ATOM 1560 C CA . TYR B 1 17 ? 23.736 13.413 54.938 1.00 61.63 17 TYR B CA 1
ATOM 1561 C C . TYR B 1 17 ? 24.502 13.400 56.258 1.00 61.01 17 TYR B C 1
ATOM 1562 O O . TYR B 1 17 ? 23.897 13.788 57.261 1.00 48.92 17 TYR B O 1
ATOM 1571 N N . HIS B 1 18 ? 25.831 13.208 56.242 1.00 70.03 18 HIS B N 1
ATOM 1572 C CA . HIS B 1 18 ? 26.641 13.300 57.457 1.00 62.25 18 HIS B CA 1
ATOM 1573 C C . HIS B 1 18 ? 26.639 14.722 58.024 1.00 57.58 18 HIS B C 1
ATOM 1574 O O . HIS B 1 18 ? 26.752 14.890 59.222 1.00 74.47 18 HIS B O 1
ATOM 1581 N N . GLN B 1 19 ? 26.478 15.742 57.202 1.00 56.91 19 GLN B N 1
ATOM 1582 C CA . GLN B 1 19 ? 26.402 17.103 57.690 1.00 59.46 19 GLN B CA 1
ATOM 1583 C C . GLN B 1 19 ? 25.259 17.267 58.689 1.00 56.80 19 GLN B C 1
ATOM 1584 O O . GLN B 1 19 ? 25.285 18.209 59.466 1.00 59.73 19 GLN B O 1
ATOM 1590 N N . PHE B 1 20 ? 24.191 16.438 58.592 1.00 52.51 20 PHE B N 1
ATOM 1591 C CA . PHE B 1 20 ? 23.080 16.503 59.531 1.00 58.72 20 PHE B CA 1
ATOM 1592 C C . PHE B 1 20 ? 23.340 15.539 60.702 1.00 64.31 20 PHE B C 1
ATOM 1593 O O . PHE B 1 20 ? 23.063 15.876 61.844 1.00 62.00 20 PHE B O 1
ATOM 1601 N N . GLU B 1 21 ? 23.824 14.314 60.418 1.00 61.65 21 GLU B N 1
ATOM 1602 C CA . GLU B 1 21 ? 24.126 13.305 61.445 1.00 63.91 21 GLU B CA 1
ATOM 1603 C C . GLU B 1 21 ? 24.762 12.067 60.813 1.00 59.29 21 GLU B C 1
ATOM 1604 O O . GLU B 1 21 ? 24.493 11.805 59.660 1.00 88.31 21 GLU B O 1
ATOM 1610 N N . GLU B 1 22 ? 25.584 11.296 61.545 1.00 70.60 22 GLU B N 1
ATOM 1611 C CA . GLU B 1 22 ? 26.150 10.046 61.025 1.00 81.96 22 GLU B CA 1
ATOM 1612 C C . GLU B 1 22 ? 25.037 9.014 60.847 1.00 59.29 22 GLU B C 1
ATOM 1613 O O . GLU B 1 22 ? 25.001 8.254 59.900 1.00 69.97 22 GLU B O 1
ATOM 1619 N N . ASP B 1 23 ? 24.131 8.996 61.815 1.00 71.66 23 ASP B N 1
ATOM 1620 C CA . ASP B 1 23 ? 22.872 8.241 61.821 1.00 69.19 23 ASP B CA 1
ATOM 1621 C C . ASP B 1 23 ? 22.067 8.650 60.572 1.00 70.47 23 ASP B C 1
ATOM 1622 O O . ASP B 1 23 ? 21.864 9.837 60.363 1.00 72.11 23 ASP B O 1
ATOM 1627 N N . GLN B 1 24 ? 21.611 7.726 59.708 1.00 74.68 24 GLN B N 1
ATOM 1628 C CA . GLN B 1 24 ? 20.869 8.111 58.509 1.00 69.59 24 GLN B CA 1
ATOM 1629 C C . GLN B 1 24 ? 19.452 8.585 58.850 1.00 61.88 24 GLN B C 1
ATOM 1630 O O . GLN B 1 24 ? 19.061 9.635 58.352 1.00 60.92 24 GLN B O 1
ATOM 1636 N N . LEU B 1 25 ? 18.698 7.896 59.708 1.00 48.15 25 LEU B N 1
ATOM 1637 C CA . LEU B 1 25 ? 17.369 8.407 60.043 1.00 60.47 25 LEU B CA 1
ATOM 1638 C C . LEU B 1 25 ? 17.439 9.602 61.011 1.00 65.84 25 LEU B C 1
ATOM 1639 O O . LEU B 1 25 ? 16.483 10.402 61.124 1.00 55.44 25 LEU B O 1
ATOM 1644 N N . GLY B 1 26 ? 18.576 9.747 61.709 1.00 58.37 26 GLY B N 1
ATOM 1645 C CA . GLY B 1 26 ? 18.804 10.927 62.538 1.00 59.94 26 GLY B CA 1
ATOM 1646 C C . GLY B 1 26 ? 19.099 12.113 61.664 1.00 56.79 26 GLY B C 1
ATOM 1647 O O . GLY B 1 26 ? 18.564 13.171 61.950 1.00 74.09 26 GLY B O 1
ATOM 1648 N N . ALA B 1 27 ? 19.854 11.891 60.562 1.00 62.55 27 ALA B N 1
ATOM 1649 C CA . ALA B 1 27 ? 20.124 12.927 59.555 1.00 53.37 27 ALA B CA 1
ATOM 1650 C C . ALA B 1 27 ? 18.840 13.445 58.931 1.00 51.16 27 ALA B C 1
ATOM 1651 O O . ALA B 1 27 ? 18.676 14.677 58.850 1.00 47.69 27 ALA B O 1
ATOM 1653 N N . ILE B 1 28 ? 17.929 12.522 58.569 1.00 44.84 28 ILE B N 1
ATOM 1654 C CA . ILE B 1 28 ? 16.640 12.895 57.990 1.00 52.99 28 ILE B CA 1
ATOM 1655 C C . ILE B 1 28 ? 15.796 13.666 58.994 1.00 51.75 28 ILE B C 1
ATOM 1656 O O . ILE B 1 28 ? 15.253 14.718 58.653 1.00 45.14 28 ILE B O 1
ATOM 1661 N N . GLU B 1 29 ? 15.758 13.218 60.250 1.00 63.68 29 GLU B N 1
ATOM 1662 C CA . GLU B 1 29 ? 14.980 13.921 61.255 1.00 67.41 29 GLU B CA 1
ATOM 1663 C C . GLU B 1 29 ? 15.533 15.326 61.536 1.00 62.54 29 GLU B C 1
ATOM 1664 O O . GLU B 1 29 ? 14.739 16.285 61.706 1.00 50.40 29 GLU B O 1
ATOM 1670 N N . ASN B 1 30 ? 16.873 15.474 61.614 1.00 51.72 30 ASN B N 1
ATOM 1671 C CA . ASN B 1 30 ? 17.456 16.800 61.803 1.00 46.91 30 ASN B CA 1
ATOM 1672 C C . ASN B 1 30 ? 17.090 17.705 60.623 1.00 55.81 30 ASN B C 1
ATOM 1673 O O . ASN B 1 30 ? 16.619 18.833 60.857 1.00 64.65 30 ASN B O 1
ATOM 1678 N N . PHE B 1 31 ? 17.241 17.213 59.355 1.00 48.36 31 PHE B N 1
ATOM 1679 C CA . PHE B 1 31 ? 16.814 17.979 58.186 1.00 44.70 31 PHE B CA 1
ATOM 1680 C C . PHE B 1 31 ? 15.346 18.430 58.330 1.00 46.11 31 PHE B C 1
ATOM 1681 O O . PHE B 1 31 ? 15.024 19.620 58.138 1.00 49.13 31 PHE B O 1
ATOM 1689 N N . ILE B 1 32 ? 14.448 17.493 58.691 1.00 44.31 32 ILE B N 1
ATOM 1690 C CA . ILE B 1 32 ? 13.027 17.803 58.863 1.00 46.66 32 ILE B CA 1
ATOM 1691 C C . ILE B 1 32 ? 12.834 18.913 59.879 1.00 54.04 32 ILE B C 1
ATOM 1692 O O . ILE B 1 32 ? 11.971 19.778 59.738 1.00 51.41 32 ILE B O 1
ATOM 1697 N N . SER B 1 33 ? 13.589 18.809 60.985 1.00 62.35 33 SER B N 1
ATOM 1698 C CA . SER B 1 33 ? 13.461 19.751 62.079 1.00 64.00 33 SER B CA 1
ATOM 1699 C C . SER B 1 33 ? 13.847 21.155 61.615 1.00 56.77 33 SER B C 1
ATOM 1700 O O . SER B 1 33 ? 13.094 22.117 61.834 1.00 57.78 33 SER B O 1
ATOM 1703 N N . LEU B 1 34 ? 14.988 21.268 60.914 1.00 49.92 34 LEU B N 1
ATOM 1704 C CA . LEU B 1 34 ? 15.379 22.558 60.361 1.00 58.22 34 LEU B CA 1
ATOM 1705 C C . LEU B 1 34 ? 14.371 23.115 59.342 1.00 65.27 34 LEU B C 1
ATOM 1706 O O . LEU B 1 34 ? 14.118 24.340 59.355 1.00 81.17 34 LEU B O 1
ATOM 1711 N N . ALA B 1 35 ? 13.831 22.248 58.445 1.00 63.23 35 ALA B N 1
ATOM 1712 C CA . ALA B 1 35 ? 12.850 22.660 57.434 1.00 64.40 35 ALA B CA 1
ATOM 1713 C C . ALA B 1 35 ? 11.524 23.171 58.004 1.00 54.40 35 ALA B C 1
ATOM 1714 O O . ALA B 1 35 ? 10.761 23.766 57.282 1.00 54.61 35 ALA B O 1
ATOM 1716 N N . SER B 1 36 ? 11.233 22.945 59.289 1.00 53.32 36 SER B N 1
ATOM 1717 C CA . SER B 1 36 ? 9.964 23.309 59.890 1.00 54.73 36 SER B CA 1
ATOM 1718 C C . SER B 1 36 ? 9.899 24.817 60.072 1.00 57.47 36 SER B C 1
ATOM 1719 O O . SER B 1 36 ? 8.832 25.390 59.896 1.00 69.93 36 SER B O 1
ATOM 1722 N N . HIS B 1 37 ? 11.018 25.451 60.465 1.00 64.80 37 HIS B N 1
ATOM 1723 C CA . HIS B 1 37 ? 11.025 26.888 60.800 1.00 84.68 37 HIS B CA 1
ATOM 1724 C C . HIS B 1 37 ? 11.946 27.663 59.843 1.00 75.44 37 HIS B C 1
ATOM 1725 O O . HIS B 1 37 ? 13.009 28.109 60.295 1.00 75.82 37 HIS B O 1
ATOM 1732 N N . THR B 1 38 ? 11.571 27.803 58.536 1.00 72.99 38 THR B N 1
ATOM 1733 C CA . THR B 1 38 ? 12.447 28.410 57.522 1.00 53.77 38 THR B CA 1
ATOM 1734 C C . THR B 1 38 ? 11.702 29.272 56.528 1.00 56.05 38 THR B C 1
ATOM 1735 O O . THR B 1 38 ? 10.540 29.048 56.257 1.00 65.64 38 THR B O 1
ATOM 1739 N N . ASN B 1 39 ? 12.439 30.261 55.968 1.00 63.47 39 ASN B N 1
ATOM 1740 C CA . ASN B 1 39 ? 12.018 31.053 54.828 1.00 74.36 39 ASN B CA 1
ATOM 1741 C C . ASN B 1 39 ? 12.498 30.401 53.539 1.00 60.02 39 ASN B C 1
ATOM 1742 O O . ASN B 1 39 ? 12.682 31.092 52.553 1.00 80.58 39 ASN B O 1
ATOM 1747 N N . ALA B 1 40 ? 12.560 29.072 53.506 1.00 64.50 40 ALA B N 1
ATOM 1748 C CA . ALA B 1 40 ? 12.997 28.268 52.369 1.00 65.16 40 ALA B CA 1
ATOM 1749 C C . ALA B 1 40 ? 11.831 27.374 51.972 1.00 64.21 40 ALA B C 1
ATOM 1750 O O . ALA B 1 40 ? 11.179 26.831 52.856 1.00 57.56 40 ALA B O 1
ATOM 1752 N N . ASN B 1 41 ? 11.631 27.207 50.663 1.00 67.05 41 ASN B N 1
ATOM 1753 C CA . ASN B 1 41 ? 10.686 26.228 50.163 1.00 57.37 41 ASN B CA 1
ATOM 1754 C C . ASN B 1 41 ? 11.450 25.009 49.678 1.00 54.60 41 ASN B C 1
ATOM 1755 O O . ASN B 1 41 ? 12.516 25.139 49.098 1.00 53.50 41 ASN B O 1
ATOM 1760 N N . PHE B 1 42 ? 10.940 23.830 50.019 1.00 55.83 42 PHE B N 1
ATOM 1761 C CA . PHE B 1 42 ? 11.589 22.581 49.690 1.00 52.74 42 PHE B CA 1
ATOM 1762 C C . PHE B 1 42 ? 10.638 21.777 48.816 1.00 52.58 42 PHE B C 1
ATOM 1763 O O . PHE B 1 42 ? 9.475 21.651 49.163 1.00 41.41 42 PHE B O 1
ATOM 1771 N N . PHE B 1 43 ? 11.173 21.248 47.696 1.00 56.59 43 PHE B N 1
ATOM 1772 C CA . PHE B 1 43 ? 10.411 20.444 46.756 1.00 52.65 43 PHE B CA 1
ATOM 1773 C C . PHE B 1 43 ? 11.172 19.155 46.429 1.00 55.70 43 PHE B C 1
ATOM 1774 O O . PHE B 1 43 ? 12.401 19.132 46.423 1.00 41.99 43 PHE B O 1
ATOM 1782 N N . MET B 1 44 ? 10.400 18.095 46.106 1.00 54.33 44 MET B N 1
ATOM 1783 C CA . MET B 1 44 ? 10.977 16.860 45.599 1.00 52.07 44 MET B CA 1
ATOM 1784 C C . MET B 1 44 ? 10.003 16.307 44.563 1.00 50.63 44 MET B C 1
ATOM 1785 O O . MET B 1 44 ? 8.802 16.280 44.826 1.00 49.41 44 MET B O 1
ATOM 1790 N N . PRO B 1 45 ? 10.447 15.843 43.366 1.00 47.74 45 PRO B N 1
ATOM 1791 C CA . PRO B 1 45 ? 9.504 15.269 42.430 1.00 43.73 45 PRO B CA 1
ATOM 1792 C C . PRO B 1 45 ? 8.879 13.997 43.001 1.00 45.30 45 PRO B C 1
ATOM 1793 O O . PRO B 1 45 ? 9.593 13.213 43.613 1.00 46.22 45 PRO B O 1
ATOM 1797 N N . THR B 1 46 ? 7.575 13.755 42.718 1.00 46.85 46 THR B N 1
ATOM 1798 C CA . THR B 1 46 ? 6.857 12.542 43.157 1.00 49.84 46 THR B CA 1
ATOM 1799 C C . THR B 1 46 ? 7.590 11.240 42.900 1.00 36.93 46 THR B C 1
ATOM 1800 O O . THR B 1 46 ? 7.596 10.382 43.773 1.00 48.96 46 THR B O 1
ATOM 1804 N N . SER B 1 47 ? 8.191 11.077 41.728 1.00 42.95 47 SER B N 1
ATOM 1805 C CA . SER B 1 47 ? 8.873 9.835 41.394 1.00 46.35 47 SER B CA 1
ATOM 1806 C C . SER B 1 47 ? 10.113 9.640 42.226 1.00 46.26 47 SER B C 1
ATOM 1807 O O . SER B 1 47 ? 10.499 8.507 42.472 1.00 60.42 47 SER B O 1
ATOM 1810 N N . VAL B 1 48 ? 10.778 10.743 42.598 1.00 51.62 48 VAL B N 1
ATOM 1811 C CA . VAL B 1 48 ? 11.993 10.700 43.407 1.00 55.31 48 VAL B CA 1
ATOM 1812 C C . VAL B 1 48 ? 11.622 10.361 44.855 1.00 56.27 48 VAL B C 1
ATOM 1813 O O . VAL B 1 48 ? 12.313 9.616 45.523 1.00 51.26 48 VAL B O 1
ATOM 1817 N N . TYR B 1 49 ? 10.514 10.894 45.345 1.00 43.44 49 TYR B N 1
ATOM 1818 C CA . TYR B 1 49 ? 10.034 10.579 46.673 1.00 48.82 49 TYR B CA 1
ATOM 1819 C C . TYR B 1 49 ? 9.671 9.082 46.771 1.00 57.18 49 TYR B C 1
ATOM 1820 O O . TYR B 1 49 ? 9.848 8.456 47.813 1.00 47.69 49 TYR B O 1
ATOM 1829 N N . TYR B 1 50 ? 9.147 8.493 45.696 1.00 50.84 50 TYR B N 1
ATOM 1830 C CA . TYR B 1 50 ? 8.772 7.094 45.687 1.00 52.19 50 TYR B CA 1
ATOM 1831 C C . TYR B 1 50 ? 10.043 6.290 45.879 1.00 46.32 50 TYR B C 1
ATOM 1832 O O . TYR B 1 50 ? 10.095 5.404 46.723 1.00 61.96 50 TYR B O 1
ATOM 1841 N N . GLU B 1 51 ? 11.069 6.574 45.096 1.00 51.84 51 GLU B N 1
ATOM 1842 C CA . GLU B 1 51 ? 12.336 5.881 45.227 1.00 73.45 51 GLU B CA 1
ATOM 1843 C C . GLU B 1 51 ? 12.897 6.043 46.641 1.00 70.88 51 GLU B C 1
ATOM 1844 O O . GLU B 1 51 ? 13.477 5.109 47.184 1.00 78.48 51 GLU B O 1
ATOM 1850 N N . PHE B 1 52 ? 12.805 7.253 47.217 1.00 62.43 52 PHE B N 1
ATOM 1851 C CA . PHE B 1 52 ? 13.292 7.529 48.552 1.00 56.80 52 PHE B CA 1
ATOM 1852 C C . PHE B 1 52 ? 12.641 6.566 49.541 1.00 59.63 52 PHE B C 1
ATOM 1853 O O . PHE B 1 52 ? 13.350 5.918 50.299 1.00 56.88 52 PHE B O 1
ATOM 1861 N N . THR B 1 53 ? 11.301 6.464 49.509 1.00 57.18 53 THR B N 1
ATOM 1862 C CA . THR B 1 53 ? 10.504 5.553 50.306 1.00 48.02 53 THR B CA 1
ATOM 1863 C C . THR B 1 53 ? 11.006 4.112 50.147 1.00 53.13 53 THR B C 1
ATOM 1864 O O . THR B 1 53 ? 11.129 3.420 51.141 1.00 66.62 53 THR B O 1
ATOM 1868 N N . LYS B 1 54 ? 11.229 3.614 48.926 1.00 56.34 54 LYS B N 1
ATOM 1869 C CA . LYS B 1 54 ? 11.680 2.241 48.695 1.00 67.00 54 LYS B CA 1
ATOM 1870 C C . LYS B 1 54 ? 13.039 1.961 49.339 1.00 62.35 54 LYS B C 1
ATOM 1871 O O . LYS B 1 54 ? 13.219 0.872 49.862 1.00 87.24 54 LYS B O 1
ATOM 1877 N N . MET B 1 55 ? 14.007 2.898 49.295 1.00 62.31 55 MET B N 1
ATOM 1878 C CA . MET B 1 55 ? 15.346 2.640 49.811 1.00 68.43 55 MET B CA 1
ATOM 1879 C C . MET B 1 55 ? 15.586 3.159 51.247 1.00 63.23 55 MET B C 1
ATOM 1880 O O . MET B 1 55 ? 16.717 3.047 51.727 1.00 65.01 55 MET B O 1
ATOM 1885 N N . VAL B 1 56 ? 14.563 3.680 51.940 1.00 55.25 56 VAL B N 1
ATOM 1886 C CA . VAL B 1 56 ? 14.640 4.183 53.319 1.00 60.72 56 VAL B CA 1
ATOM 1887 C C . VAL B 1 56 ? 13.283 3.985 54.041 1.00 77.95 56 VAL B C 1
ATOM 1888 O O . VAL B 1 56 ? 12.210 4.306 53.480 1.00 73.22 56 VAL B O 1
ATOM 1892 N N . SER B 1 57 ? 13.317 3.465 55.297 1.00 69.62 57 SER B N 1
ATOM 1893 C CA . SER B 1 57 ? 12.087 3.248 56.034 1.00 72.11 57 SER B CA 1
ATOM 1894 C C . SER B 1 57 ? 11.874 4.408 56.991 1.00 72.50 57 SER B C 1
ATOM 1895 O O . SER B 1 57 ? 12.506 4.470 58.028 1.00 67.60 57 SER B O 1
ATOM 1898 N N . LEU B 1 58 ? 11.032 5.365 56.591 1.00 76.67 58 LEU B N 1
ATOM 1899 C CA . LEU B 1 58 ? 10.848 6.604 57.342 1.00 64.38 58 LEU B CA 1
ATOM 1900 C C . LEU B 1 58 ? 9.953 6.381 58.548 1.00 66.04 58 LEU B C 1
ATOM 1901 O O . LEU B 1 58 ? 10.123 7.068 59.547 1.00 71.12 58 LEU B O 1
ATOM 1906 N N . GLY B 1 59 ? 8.963 5.481 58.426 1.00 58.80 59 GLY B N 1
ATOM 1907 C CA . GLY B 1 59 ? 7.994 5.307 59.489 1.00 66.11 59 GLY B CA 1
ATOM 1908 C C . GLY B 1 59 ? 7.260 6.605 59.810 1.00 63.77 59 GLY B C 1
ATOM 1909 O O . GLY B 1 59 ? 6.730 7.236 58.911 1.00 86.54 59 GLY B O 1
ATOM 1910 N N . ASP B 1 60 ? 7.204 6.980 61.087 1.00 81.80 60 ASP B N 1
ATOM 1911 C CA . ASP B 1 60 ? 6.477 8.159 61.543 1.00 96.87 60 ASP B CA 1
ATOM 1912 C C . ASP B 1 60 ? 7.132 9.464 61.064 1.00 83.78 60 ASP B C 1
ATOM 1913 O O . ASP B 1 60 ? 6.522 10.531 61.260 1.00 81.75 60 ASP B O 1
ATOM 1918 N N . LEU B 1 61 ? 8.319 9.400 60.419 1.00 70.30 61 LEU B N 1
ATOM 1919 C CA . LEU B 1 61 ? 8.926 10.606 59.828 1.00 74.61 61 LEU B CA 1
ATOM 1920 C C . LEU B 1 61 ? 8.287 11.011 58.482 1.00 86.47 61 LEU B C 1
ATOM 1921 O O . LEU B 1 61 ? 8.341 12.195 58.132 1.00 67.04 61 LEU B O 1
ATOM 1926 N N . ALA B 1 62 ? 7.719 10.036 57.724 1.00 78.72 62 ALA B N 1
ATOM 1927 C CA . ALA B 1 62 ? 7.106 10.258 56.424 1.00 69.64 62 ALA B CA 1
ATOM 1928 C C . ALA B 1 62 ? 6.052 11.365 56.468 1.00 61.95 62 ALA B C 1
ATOM 1929 O O . ALA B 1 62 ? 6.119 12.307 55.679 1.00 59.88 62 ALA B O 1
ATOM 1931 N N . PRO B 1 63 ? 5.056 11.352 57.356 1.00 54.51 63 PRO B N 1
ATOM 1932 C CA . PRO B 1 63 ? 4.078 12.447 57.371 1.00 74.48 63 PRO B CA 1
ATOM 1933 C C . PRO B 1 63 ? 4.670 13.846 57.611 1.00 83.90 63 PRO B C 1
ATOM 1934 O O . PRO B 1 63 ? 4.162 14.833 57.058 1.00 72.93 63 PRO B O 1
ATOM 1938 N N . LYS B 1 64 ? 5.735 13.934 58.431 1.00 76.39 64 LYS B N 1
ATOM 1939 C CA . LYS B 1 64 ? 6.399 15.199 58.710 1.00 71.72 64 LYS B CA 1
ATOM 1940 C C . LYS B 1 64 ? 7.186 15.612 57.465 1.00 57.21 64 LYS B C 1
ATOM 1941 O O . LYS B 1 64 ? 7.139 16.750 57.048 1.00 54.93 64 LYS B O 1
ATOM 1947 N N . PHE B 1 65 ? 7.919 14.684 56.854 1.00 61.70 65 PHE B N 1
ATOM 1948 C CA . PHE B 1 65 ? 8.681 14.938 55.635 1.00 58.45 65 PHE B CA 1
ATOM 1949 C C . PHE B 1 65 ? 7.780 15.379 54.492 1.00 47.99 65 PHE B C 1
ATOM 1950 O O . PHE B 1 65 ? 8.023 16.371 53.847 1.00 57.16 65 PHE B O 1
ATOM 1958 N N . GLU B 1 66 ? 6.689 14.685 54.269 1.00 57.94 66 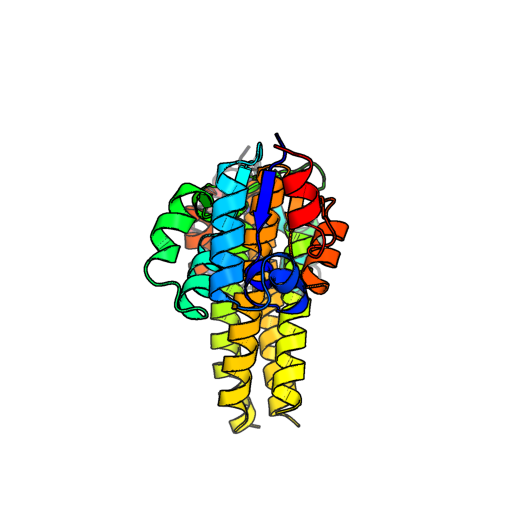GLU B N 1
ATOM 1959 C CA . GLU B 1 66 ? 5.720 15.096 53.275 1.00 64.63 66 GLU B CA 1
ATOM 1960 C C . GLU B 1 66 ? 5.070 16.439 53.634 1.00 48.51 66 GLU B C 1
ATOM 1961 O O . GLU B 1 66 ? 4.377 16.982 52.830 1.00 80.66 66 GLU B O 1
ATOM 1967 N N . LEU B 1 67 ? 5.158 16.951 54.858 1.00 63.95 67 LEU B N 1
ATOM 1968 C CA . LEU B 1 67 ? 4.589 18.250 55.250 1.00 75.51 67 LEU B CA 1
ATOM 1969 C C . LEU B 1 67 ? 5.619 19.361 54.992 1.00 64.49 67 LEU B C 1
ATOM 1970 O O . LEU B 1 67 ? 5.277 20.411 54.522 1.00 52.47 67 LEU B O 1
ATOM 1975 N N . VAL B 1 68 ? 6.894 19.153 55.338 1.00 61.43 68 VAL B N 1
ATOM 1976 C CA . VAL B 1 68 ? 7.910 20.186 55.202 1.00 51.09 68 VAL B CA 1
ATOM 1977 C C . VAL B 1 68 ? 8.382 20.236 53.756 1.00 46.28 68 VAL B C 1
ATOM 1978 O O . VAL B 1 68 ? 8.708 21.323 53.291 1.00 64.22 68 VAL B O 1
ATOM 1982 N N . VAL B 1 69 ? 8.521 19.086 53.080 1.00 54.57 69 VAL B N 1
ATOM 1983 C CA . VAL B 1 69 ? 8.932 19.022 51.670 1.00 57.26 69 VAL B CA 1
ATOM 1984 C C . VAL B 1 69 ? 7.688 18.874 50.792 1.00 56.77 69 VAL B C 1
ATOM 1985 O O . VAL B 1 69 ? 6.833 18.017 51.027 1.00 63.44 69 VAL B O 1
ATOM 1989 N N . ARG B 1 70 ? 7.559 19.753 49.797 1.00 53.75 70 ARG B N 1
ATOM 1990 C CA . ARG B 1 70 ? 6.435 19.727 48.875 1.00 57.51 70 ARG B CA 1
ATOM 1991 C C . ARG B 1 70 ? 6.727 18.719 47.748 1.00 52.51 70 ARG B C 1
ATOM 1992 O O . ARG B 1 70 ? 7.624 18.926 46.931 1.00 56.11 70 ARG B O 1
ATOM 2000 N N . ILE B 1 71 ? 6.013 17.593 47.728 1.00 51.75 71 ILE B N 1
ATOM 2001 C CA . ILE B 1 71 ? 6.166 16.540 46.725 1.00 55.30 71 ILE B CA 1
ATOM 2002 C C . ILE B 1 71 ? 5.268 16.898 45.529 1.00 54.48 71 ILE B C 1
ATOM 2003 O O . ILE B 1 71 ? 4.067 16.911 45.640 1.00 63.92 71 ILE B O 1
ATOM 2008 N N . ARG B 1 72 ? 5.840 17.215 44.368 1.00 56.99 72 ARG B N 1
ATOM 2009 C CA . ARG B 1 72 ? 5.094 17.684 43.203 1.00 50.79 72 ARG B CA 1
ATOM 2010 C C . ARG B 1 72 ? 5.436 16.876 41.936 1.00 49.90 72 ARG B C 1
ATOM 2011 O O . ARG B 1 72 ? 6.508 16.353 41.786 1.00 50.52 72 ARG B O 1
ATOM 2019 N N . SER B 1 73 ? 4.515 16.830 40.990 1.00 55.77 73 SER B N 1
ATOM 2020 C CA . SER B 1 73 ? 4.738 16.292 39.653 1.00 55.82 73 SER B CA 1
ATOM 2021 C C . SER B 1 73 ? 5.217 17.401 38.732 1.00 52.83 73 SER B C 1
ATOM 2022 O O . SER B 1 73 ? 4.503 18.372 38.567 1.00 57.91 73 SER B O 1
ATOM 2025 N N . PRO B 1 74 ? 6.359 17.288 38.041 1.00 48.97 74 PRO B N 1
ATOM 2026 C CA . PRO B 1 74 ? 6.717 18.252 37.017 1.00 54.55 74 PRO B CA 1
ATOM 2027 C C . PRO B 1 74 ? 5.997 18.155 35.661 1.00 51.75 74 PRO B C 1
ATOM 2028 O O . PRO B 1 74 ? 6.322 18.937 34.765 1.00 53.32 74 PRO B O 1
ATOM 2032 N N . ARG B 1 75 ? 4.957 17.311 35.547 1.00 51.71 75 ARG B N 1
ATOM 2033 C CA . ARG B 1 75 ? 4.150 17.181 34.333 1.00 52.05 75 ARG B CA 1
ATOM 2034 C C . ARG B 1 75 ? 3.073 18.255 34.258 1.00 58.96 75 ARG B C 1
ATOM 2035 O O . ARG B 1 75 ? 1.860 17.967 34.274 1.00 72.25 75 ARG B O 1
ATOM 2043 N N . LYS B 1 76 ? 3.528 19.504 34.189 1.00 62.74 76 LYS B N 1
ATOM 2044 C CA . LYS B 1 76 ? 2.625 20.638 34.142 1.00 77.93 76 LYS B CA 1
ATOM 2045 C C . LYS B 1 76 ? 2.333 20.914 32.683 1.00 70.18 76 LYS B C 1
ATOM 2046 O O . LYS B 1 76 ? 3.134 20.609 31.830 1.00 78.11 76 LYS B O 1
ATOM 2052 N N . TRP B 1 77 ? 1.173 21.509 32.386 1.00 97.07 77 TRP B N 1
ATOM 2053 C CA . TRP B 1 77 ? 0.640 21.605 31.030 1.00 93.18 77 TRP B CA 1
ATOM 2054 C C . TRP B 1 77 ? 1.049 22.875 30.234 1.00 102.45 77 TRP B C 1
ATOM 2055 O O . TRP B 1 77 ? 1.535 22.822 29.084 1.00 102.04 77 TRP B O 1
ATOM 2066 N N . GLY B 1 78 ? 0.855 24.044 30.805 1.00 85.65 78 GLY B N 1
ATOM 2067 C CA . GLY B 1 78 ? 1.176 25.249 30.060 1.00 93.40 78 GLY B CA 1
ATOM 2068 C C . GLY B 1 78 ? 2.659 25.591 29.981 1.00 70.31 78 GLY B C 1
ATOM 2069 O O . GLY B 1 78 ? 3.013 26.664 29.495 1.00 93.35 78 GLY B O 1
ATOM 2070 N N . LEU B 1 79 ? 3.518 24.717 30.511 1.00 80.05 79 LEU B N 1
ATOM 2071 C CA . LEU B 1 79 ? 4.935 25.036 30.713 1.00 82.94 79 LEU B CA 1
ATOM 2072 C C . LEU B 1 79 ? 5.795 24.606 29.519 1.00 72.32 79 LEU B C 1
ATOM 2073 O O . LEU B 1 79 ? 5.583 23.572 28.913 1.00 87.74 79 LEU B O 1
ATOM 2078 N N . MET B 1 80 ? 6.763 25.447 29.184 1.00 60.74 80 MET B N 1
ATOM 2079 C CA . MET B 1 80 ? 7.696 25.257 28.101 1.00 62.90 80 MET B CA 1
ATOM 2080 C C . MET B 1 80 ? 9.020 24.985 28.776 1.00 59.39 80 MET B C 1
ATOM 2081 O O . MET B 1 80 ? 9.469 25.754 29.587 1.00 74.76 80 MET B O 1
ATOM 2086 N N . VAL B 1 81 ? 9.709 23.933 28.341 1.00 69.19 81 VAL B N 1
ATOM 2087 C CA . VAL B 1 81 ? 11.022 23.553 28.830 1.00 49.65 81 VAL B CA 1
ATOM 2088 C C . VAL B 1 81 ? 11.964 23.393 27.652 1.00 52.94 81 VAL B C 1
ATOM 2089 O O . VAL B 1 81 ? 11.539 23.190 26.507 1.00 65.12 81 VAL B O 1
ATOM 2093 N N . PRO B 1 82 ? 13.277 23.490 27.867 1.00 56.88 82 PRO B N 1
ATOM 2094 C CA . PRO B 1 82 ? 14.247 23.287 26.787 1.00 56.74 82 PRO B CA 1
ATOM 2095 C C . PRO B 1 82 ? 14.169 21.896 26.148 1.00 59.43 82 PRO B C 1
ATOM 2096 O O . PRO B 1 82 ? 14.012 20.901 26.837 1.00 55.32 82 PRO B O 1
ATOM 2100 N N . ALA B 1 83 ? 14.282 21.817 24.818 1.00 59.75 83 ALA B N 1
ATOM 2101 C CA . ALA B 1 83 ? 14.251 20.543 24.129 1.00 49.91 83 ALA B CA 1
ATOM 2102 C C . ALA B 1 83 ? 15.497 19.718 24.474 1.00 46.93 83 ALA B C 1
ATOM 2103 O O . ALA B 1 83 ? 15.488 18.505 24.316 1.00 53.75 83 ALA B O 1
ATOM 2105 N N . GLU B 1 84 ? 16.570 20.366 24.949 1.00 53.36 84 GLU B N 1
ATOM 2106 C CA . GLU B 1 84 ? 17.780 19.713 25.448 1.00 55.37 84 GLU B CA 1
ATOM 2107 C C . GLU B 1 84 ? 17.467 18.601 26.472 1.00 55.03 84 GLU B C 1
ATOM 2108 O O . GLU B 1 84 ? 18.248 17.666 26.586 1.00 58.51 84 GLU B O 1
ATOM 2114 N N . PHE B 1 85 ? 16.361 18.671 27.238 1.00 49.69 85 PHE B N 1
ATOM 2115 C CA . PHE B 1 85 ? 16.008 17.610 28.175 1.00 52.80 85 PHE B CA 1
ATOM 2116 C C . PHE B 1 85 ? 15.669 16.273 27.489 1.00 56.36 85 PHE B C 1
ATOM 2117 O O . PHE B 1 85 ? 1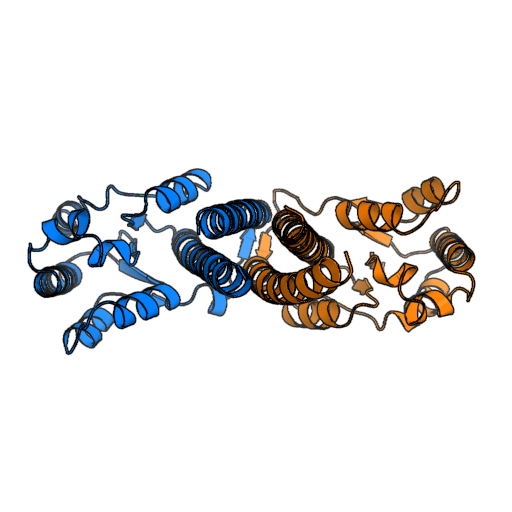5.920 15.191 28.055 1.00 50.57 85 PHE B O 1
ATOM 2125 N N . LEU B 1 86 ? 15.162 16.308 26.241 1.00 56.74 86 LEU B N 1
ATOM 2126 C CA . LEU B 1 86 ? 14.908 15.090 25.478 1.00 53.29 86 LEU B CA 1
ATOM 2127 C C . LEU B 1 86 ? 16.283 14.479 25.178 1.00 51.73 86 LEU B C 1
ATOM 2128 O O . LEU B 1 86 ? 16.463 13.275 25.260 1.00 50.62 86 LEU B O 1
ATOM 2133 N N . TYR B 1 87 ? 17.256 15.306 24.753 1.00 46.96 87 TYR B N 1
ATOM 2134 C CA . TYR B 1 87 ? 18.572 14.829 24.377 1.00 51.71 87 TYR B CA 1
ATOM 2135 C C . TYR B 1 87 ? 19.384 14.360 25.570 1.00 53.14 87 TYR B C 1
ATOM 2136 O O . TYR B 1 87 ? 20.061 13.333 25.440 1.00 49.90 87 TYR B O 1
ATOM 2145 N N . GLU B 1 88 ? 19.223 15.036 26.732 1.00 64.11 88 GLU B N 1
ATOM 2146 C CA . GLU B 1 88 ? 19.840 14.586 27.972 1.00 57.22 88 GLU B CA 1
ATOM 2147 C C . GLU B 1 88 ? 19.257 13.217 28.285 1.00 49.27 88 GLU B C 1
ATOM 2148 O O . GLU B 1 88 ? 19.995 12.234 28.401 1.00 53.37 88 GLU B O 1
ATOM 2154 N N . PHE B 1 89 ? 17.914 13.110 28.280 1.00 39.11 89 PHE B N 1
ATOM 2155 C CA . PHE B 1 89 ? 17.273 11.812 28.505 1.00 40.72 89 PHE B CA 1
ATOM 2156 C C . PHE B 1 89 ? 17.851 10.690 27.619 1.00 42.66 89 PHE B C 1
ATOM 2157 O O . PHE B 1 89 ? 18.233 9.655 28.105 1.00 49.09 89 PHE B O 1
ATOM 2165 N N . ILE B 1 90 ? 17.988 10.918 26.301 1.00 47.13 90 ILE B N 1
ATOM 2166 C CA . ILE B 1 90 ? 18.536 9.931 25.395 1.00 47.57 90 ILE B CA 1
ATOM 2167 C C . ILE B 1 90 ? 19.967 9.568 25.813 1.00 48.62 90 ILE B C 1
ATOM 2168 O O . ILE B 1 90 ? 20.283 8.376 25.880 1.00 48.32 90 ILE B O 1
ATOM 2173 N N . GLU B 1 91 ? 20.835 10.585 26.007 1.00 43.79 91 GLU B N 1
ATOM 2174 C CA . GLU B 1 91 ? 22.233 10.356 26.357 1.00 56.64 91 GLU B CA 1
ATOM 2175 C C . GLU B 1 91 ? 22.337 9.529 27.639 1.00 61.04 91 GLU B C 1
ATOM 2176 O O . GLU B 1 91 ? 23.263 8.715 27.718 1.00 70.06 91 GLU B O 1
ATOM 2182 N N . GLU B 1 92 ? 21.427 9.718 28.631 1.00 61.83 92 GLU B N 1
ATOM 2183 C CA . GLU B 1 92 ? 21.532 8.970 29.869 1.00 71.33 92 GLU B CA 1
ATOM 2184 C C . GLU B 1 92 ? 20.986 7.552 29.725 1.00 68.08 92 GLU B C 1
ATOM 2185 O O . GLU B 1 92 ? 21.581 6.641 30.294 1.00 71.08 92 GLU B O 1
ATOM 2191 N N . VAL B 1 93 ? 19.869 7.355 29.002 1.00 62.92 93 VAL B N 1
ATOM 2192 C CA . VAL B 1 93 ? 19.341 6.002 28.793 1.00 56.74 93 VAL B CA 1
ATOM 2193 C C . VAL B 1 93 ? 20.393 5.152 28.071 1.00 54.29 93 VAL B C 1
ATOM 2194 O O . VAL B 1 93 ? 20.528 3.998 28.392 1.00 66.34 93 VAL B O 1
ATOM 2198 N N . ARG B 1 94 ? 21.179 5.739 27.163 1.00 59.83 94 ARG B N 1
ATOM 2199 C CA . ARG B 1 94 ? 22.290 5.067 26.513 1.00 65.69 94 ARG B CA 1
ATOM 2200 C C . ARG B 1 94 ? 23.236 4.537 27.613 1.00 69.78 94 ARG B C 1
ATOM 2201 O O . ARG B 1 94 ? 23.427 3.338 27.772 1.00 75.80 94 ARG B O 1
ATOM 2209 N N . TYR B 1 95 ? 23.898 5.432 28.351 1.00 80.85 95 TYR B N 1
ATOM 2210 C CA . TYR B 1 95 ? 24.917 5.065 29.332 1.00 73.61 95 TYR B CA 1
ATOM 2211 C C . TYR B 1 95 ? 24.356 4.108 30.390 1.00 66.64 95 TYR B C 1
ATOM 2212 O O . TYR B 1 95 ? 25.078 3.222 30.837 1.00 74.14 95 TYR B O 1
ATOM 2221 N N . ARG B 1 96 ? 23.101 4.272 30.825 1.00 68.84 96 ARG B N 1
ATOM 2222 C CA . ARG B 1 96 ? 22.503 3.420 31.855 1.00 59.26 96 ARG B CA 1
ATOM 2223 C C . ARG B 1 96 ? 22.164 2.046 31.336 1.00 66.21 96 ARG B C 1
ATOM 2224 O O . ARG B 1 96 ? 22.135 1.100 32.114 1.00 113.26 96 ARG B O 1
ATOM 2232 N N . ILE B 1 97 ? 21.848 1.925 30.043 1.00 87.65 97 ILE B N 1
ATOM 2233 C CA . ILE B 1 97 ? 21.590 0.622 29.423 1.00 82.98 97 ILE B CA 1
ATOM 2234 C C . ILE B 1 97 ? 22.930 -0.124 29.354 1.00 80.05 97 ILE B C 1
ATOM 2235 O O . ILE B 1 97 ? 23.009 -1.289 29.657 1.00 60.57 97 ILE B O 1
ATOM 2240 N N . ASN B 1 98 ? 24.009 0.548 28.958 1.00 69.43 98 ASN B N 1
ATOM 2241 C CA . ASN B 1 98 ? 25.322 -0.063 28.839 1.00 83.81 98 ASN B CA 1
ATOM 2242 C C . ASN B 1 98 ? 25.790 -0.569 30.197 1.00 81.43 98 ASN B C 1
ATOM 2243 O O . ASN B 1 98 ? 26.291 -1.690 30.291 1.00 93.02 98 ASN B O 1
ATOM 2248 N N . LYS B 1 99 ? 25.633 0.268 31.235 1.00 85.00 99 LYS B N 1
ATOM 2249 C CA . LYS B 1 99 ? 25.978 -0.081 32.608 1.00 70.67 99 LYS B CA 1
ATOM 2250 C C . LYS B 1 99 ? 25.112 -1.273 33.030 1.00 75.80 99 LYS B C 1
ATOM 2251 O O . LYS B 1 99 ? 25.602 -2.268 33.521 1.00 62.08 99 LYS B O 1
ATOM 2257 N N . GLY B 1 100 ? 23.799 -1.174 32.811 1.00 81.63 100 GLY B N 1
ATOM 2258 C CA . GLY B 1 100 ? 22.830 -2.210 33.135 1.00 78.21 100 GLY B CA 1
ATOM 2259 C C . GLY B 1 100 ? 23.162 -3.575 32.569 1.00 63.69 100 GLY B C 1
ATOM 2260 O O . GLY B 1 100 ? 22.992 -4.555 33.247 1.00 77.99 100 GLY B O 1
ATOM 2261 N N . LEU B 1 101 ? 23.635 -3.640 31.330 1.00 81.12 101 LEU B N 1
ATOM 2262 C CA . LEU B 1 101 ? 23.987 -4.911 30.708 1.00 96.32 101 LEU B CA 1
ATOM 2263 C C . LEU B 1 101 ? 25.265 -5.483 31.340 1.00 90.26 101 LEU B C 1
ATOM 2264 O O . LEU B 1 101 ? 25.342 -6.700 31.504 1.00 83.45 101 LEU B O 1
ATOM 2269 N N . ARG B 1 102 ? 26.242 -4.633 31.705 1.00 68.54 102 ARG B N 1
ATOM 2270 C CA . ARG B 1 102 ? 27.438 -5.118 32.398 1.00 92.93 102 ARG B CA 1
ATOM 2271 C C . ARG B 1 102 ? 27.057 -5.751 33.760 1.00 94.64 102 ARG B C 1
ATOM 2272 O O . ARG B 1 102 ? 27.651 -6.730 34.184 1.00 106.55 102 ARG B O 1
ATOM 2280 N N . ILE B 1 103 ? 26.120 -5.128 34.496 1.00 86.28 103 ILE B N 1
ATOM 2281 C CA . ILE B 1 103 ? 25.678 -5.537 35.826 1.00 74.83 103 ILE B CA 1
ATOM 2282 C C . ILE B 1 103 ? 24.832 -6.824 35.725 1.00 76.61 103 ILE B C 1
ATOM 2283 O O . ILE B 1 103 ? 24.974 -7.704 36.557 1.00 107.03 103 ILE B O 1
ATOM 2288 N N . ALA B 1 104 ? 23.981 -7.003 34.714 1.00 71.21 104 ALA B N 1
ATOM 2289 C CA . ALA B 1 104 ? 23.169 -8.211 34.576 1.00 76.79 104 ALA B CA 1
ATOM 2290 C C . ALA B 1 104 ? 24.034 -9.412 34.203 1.00 102.13 104 ALA B C 1
ATOM 2291 O O . ALA B 1 104 ? 23.596 -10.535 34.425 1.00 106.02 104 ALA B O 1
ATOM 2293 N N . GLU B 1 105 ? 25.226 -9.185 33.604 1.00 135.54 105 GLU B N 1
ATOM 2294 C CA . GLU B 1 105 ? 26.183 -10.241 33.264 1.00 133.93 105 GLU B CA 1
ATOM 2295 C C . GLU B 1 105 ? 26.746 -10.811 34.562 1.00 119.70 105 GLU B C 1
ATOM 2296 O O . GLU B 1 105 ? 26.736 -12.024 34.766 1.00 122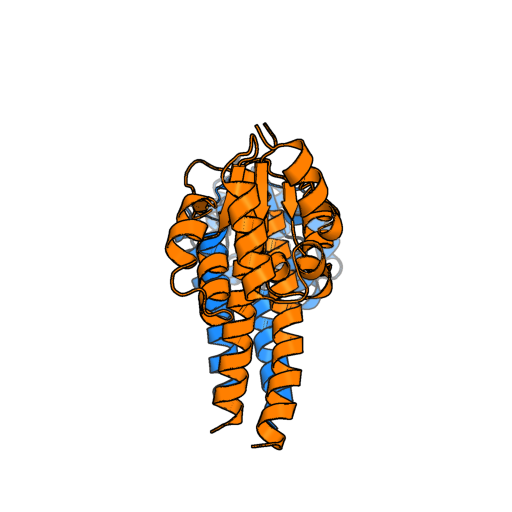.05 105 GLU B O 1
ATOM 2302 N N . GLU B 1 106 ? 27.287 -9.918 35.402 1.00 92.06 106 GLU B N 1
ATOM 2303 C CA . GLU B 1 106 ? 27.888 -10.299 36.676 1.00 109.26 106 GLU B CA 1
ATOM 2304 C C . GLU B 1 106 ? 26.910 -11.107 37.525 1.00 104.84 106 GLU B C 1
ATOM 2305 O O . GLU B 1 106 ? 27.239 -12.187 37.994 1.00 128.19 106 GLU B O 1
ATOM 2311 N N . HIS B 1 107 ? 25.700 -10.583 37.714 1.00 106.60 107 HIS B N 1
ATOM 2312 C CA . HIS B 1 107 ? 24.705 -11.187 38.581 1.00 98.84 107 HIS B CA 1
ATOM 2313 C C . HIS B 1 107 ? 24.233 -12.546 38.057 1.00 91.45 107 HIS B C 1
ATOM 2314 O O . HIS B 1 107 ? 23.971 -13.444 38.851 1.00 127.55 107 HIS B O 1
ATOM 2321 N N . THR B 1 108 ? 24.074 -12.711 36.748 1.00 80.92 108 THR B N 1
ATOM 2322 C CA . THR B 1 108 ? 23.617 -13.990 36.212 1.00 96.27 108 THR B CA 1
ATOM 2323 C C . THR B 1 108 ? 24.703 -15.071 36.410 1.00 115.97 108 THR B C 1
ATOM 2324 O O . THR B 1 108 ? 24.368 -16.235 36.599 1.00 96.92 108 THR B O 1
ATOM 2328 N N . LYS B 1 109 ? 26.009 -14.711 36.378 1.00 131.46 109 LYS B N 1
ATOM 2329 C CA . LYS B 1 109 ? 27.106 -15.644 36.632 1.00 117.68 109 LYS B CA 1
ATOM 2330 C C . LYS B 1 109 ? 27.077 -16.124 38.092 1.00 125.69 109 LYS B C 1
ATOM 2331 O O . LYS B 1 109 ? 27.278 -17.303 38.365 1.00 142.51 109 LYS B O 1
ATOM 2337 N N . GLU B 1 110 ? 26.851 -15.212 39.050 1.00 115.60 110 GLU B N 1
ATOM 2338 C CA . GLU B 1 110 ? 26.760 -15.571 40.458 1.00 116.95 110 GLU B CA 1
ATOM 2339 C C . GLU B 1 110 ? 25.578 -16.511 40.712 1.00 113.02 110 GLU B C 1
ATOM 2340 O O . GLU B 1 110 ? 25.736 -17.457 41.468 1.00 107.21 110 GLU B O 1
ATOM 2346 N N . ALA B 1 111 ? 24.397 -16.228 40.122 1.00 122.23 111 ALA B N 1
ATOM 2347 C CA . ALA B 1 111 ? 23.206 -17.075 40.246 1.00 100.28 111 ALA B CA 1
ATOM 2348 C C . ALA B 1 111 ? 23.536 -18.483 39.724 1.00 106.77 111 ALA B C 1
ATOM 2349 O O . ALA B 1 111 ? 22.876 -19.441 40.086 1.00 115.31 111 ALA B O 1
ATOM 2351 N N . ASN B 1 124 ? 14.644 -17.474 30.725 1.00 101.70 124 ASN B N 1
ATOM 2352 C CA . ASN B 1 124 ? 15.592 -17.939 31.768 1.00 107.07 124 ASN B CA 1
ATOM 2353 C C . ASN B 1 124 ? 15.963 -16.731 32.655 1.00 111.82 124 ASN B C 1
ATOM 2354 O O . ASN B 1 124 ? 15.261 -15.699 32.683 1.00 84.96 124 ASN B O 1
ATOM 2359 N N . ARG B 1 125 ? 17.077 -16.852 33.408 1.00 129.19 125 ARG B N 1
ATOM 2360 C CA . ARG B 1 125 ? 17.520 -15.813 34.329 1.00 124.45 125 ARG B CA 1
ATOM 2361 C C . ARG B 1 125 ? 18.111 -14.613 33.597 1.00 110.50 125 ARG B C 1
ATOM 2362 O O . ARG B 1 125 ? 17.787 -13.495 33.987 1.00 105.93 125 ARG B O 1
ATOM 2370 N N . LEU B 1 126 ? 19.042 -14.794 32.639 1.00 111.12 126 LEU B N 1
ATOM 2371 C CA . LEU B 1 126 ? 19.684 -13.645 31.986 1.00 107.79 126 LEU B CA 1
ATOM 2372 C C . LEU B 1 126 ? 18.706 -12.780 31.185 1.00 76.23 126 LEU B C 1
ATOM 2373 O O . LEU B 1 126 ? 18.873 -11.572 31.129 1.00 74.98 126 LEU B O 1
ATOM 2378 N N . ARG B 1 127 ? 17.667 -13.387 30.617 1.00 98.98 127 ARG B N 1
ATOM 2379 C CA . ARG B 1 127 ? 16.608 -12.641 29.948 1.00 108.72 127 ARG B CA 1
ATOM 2380 C C . ARG B 1 127 ? 15.849 -11.753 30.955 1.00 102.35 127 ARG B C 1
ATOM 2381 O O . ARG B 1 127 ? 15.543 -10.598 30.683 1.00 121.33 127 ARG B O 1
ATOM 2389 N N . GLU B 1 128 ? 15.519 -12.306 32.126 1.00 117.43 128 GLU B N 1
ATOM 2390 C CA . GLU B 1 128 ? 14.850 -11.564 33.196 1.00 107.90 128 GLU B CA 1
ATOM 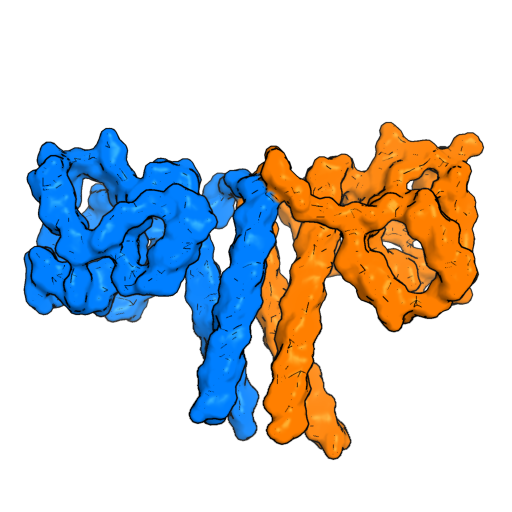2391 C C . GLU B 1 128 ? 15.751 -10.488 33.819 1.00 77.77 128 GLU B C 1
ATOM 2392 O O . GLU B 1 128 ? 15.282 -9.415 34.125 1.00 70.55 128 GLU B O 1
ATOM 2398 N N . LYS B 1 129 ? 17.055 -10.760 33.973 1.00 83.31 129 LYS B N 1
ATOM 2399 C CA . LYS B 1 129 ? 18.027 -9.804 34.518 1.00 77.72 129 LYS B CA 1
ATOM 2400 C C . LYS B 1 129 ? 18.249 -8.615 33.585 1.00 68.39 129 LYS B C 1
ATOM 2401 O O . LYS B 1 129 ? 18.283 -7.495 34.062 1.00 85.51 129 LYS B O 1
ATOM 2407 N N . TYR B 1 130 ? 18.415 -8.851 32.269 1.00 97.92 130 TYR B N 1
ATOM 2408 C CA . TYR B 1 130 ? 18.588 -7.791 31.263 1.00 73.98 130 TYR B CA 1
ATOM 2409 C C . TYR B 1 130 ? 17.328 -6.914 31.177 1.00 66.29 130 TYR B C 1
ATOM 2410 O O . TYR B 1 130 ? 17.413 -5.700 31.045 1.00 72.21 130 TYR B O 1
ATOM 2419 N N . ARG B 1 131 ? 16.159 -7.540 31.269 1.00 59.43 131 ARG B N 1
ATOM 2420 C CA . ARG B 1 131 ? 14.890 -6.843 31.266 1.00 68.13 131 ARG B CA 1
ATOM 2421 C C . ARG B 1 131 ? 14.794 -5.901 32.486 1.00 88.69 131 ARG B C 1
ATOM 2422 O O . ARG B 1 131 ? 14.344 -4.753 32.366 1.00 96.96 131 ARG B O 1
ATOM 2430 N N . GLU B 1 132 ? 15.219 -6.383 33.669 1.00 78.59 132 GLU B N 1
ATOM 2431 C CA . GLU B 1 132 ? 15.201 -5.612 34.913 1.00 76.36 132 GLU B CA 1
ATOM 2432 C C . GLU B 1 132 ? 16.190 -4.446 34.810 1.00 70.87 132 GLU B C 1
ATOM 2433 O O . GLU B 1 132 ? 15.839 -3.322 35.110 1.00 69.45 132 GLU B O 1
ATOM 2439 N N . ALA B 1 133 ? 17.418 -4.712 34.365 1.00 70.44 133 ALA B N 1
ATOM 2440 C CA . ALA B 1 133 ? 18.473 -3.720 34.277 1.00 72.41 133 ALA B CA 1
ATOM 2441 C C . ALA B 1 133 ? 18.094 -2.552 33.367 1.00 71.79 133 ALA B C 1
ATOM 2442 O O . ALA B 1 133 ? 18.618 -1.457 33.551 1.00 96.95 133 ALA B O 1
ATOM 2444 N N . LEU B 1 134 ? 17.257 -2.769 32.355 1.00 72.76 134 LEU B N 1
ATOM 2445 C CA . LEU B 1 134 ? 16.854 -1.695 31.468 1.00 88.29 134 LEU B CA 1
ATOM 2446 C C . LEU B 1 134 ? 15.612 -0.966 31.985 1.00 78.65 134 LEU B C 1
ATOM 2447 O O . LEU B 1 134 ? 15.478 0.240 31.770 1.00 92.32 134 LEU B O 1
ATOM 2452 N N . ARG B 1 135 ? 14.703 -1.673 32.659 1.00 67.47 135 ARG B N 1
ATOM 2453 C CA . ARG B 1 135 ? 13.537 -1.018 33.245 1.00 85.73 135 ARG B CA 1
ATOM 2454 C C . ARG B 1 135 ? 13.991 -0.055 34.354 1.00 80.61 135 ARG B C 1
ATOM 2455 O O . ARG B 1 135 ? 13.491 1.059 34.452 1.00 70.62 135 ARG B O 1
ATOM 2463 N N . ALA B 1 136 ? 15.013 -0.474 35.123 1.00 68.00 136 ALA B N 1
ATOM 2464 C CA . ALA B 1 136 ? 15.653 0.360 36.122 1.00 65.37 136 ALA B CA 1
ATOM 2465 C C . ALA B 1 136 ? 16.411 1.507 35.477 1.00 67.73 136 ALA B C 1
ATOM 2466 O O . ALA B 1 136 ? 16.324 2.619 35.975 1.00 72.62 136 ALA B O 1
ATOM 2468 N N . GLY B 1 137 ? 17.089 1.238 34.358 1.00 73.09 137 GLY B N 1
ATOM 2469 C CA . GLY B 1 137 ? 17.825 2.220 33.558 1.00 64.55 137 GLY B CA 1
ATOM 2470 C C . GLY B 1 137 ? 16.933 3.348 33.046 1.00 64.81 137 GLY B C 1
ATOM 2471 O O . GLY B 1 137 ? 17.327 4.512 33.010 1.00 50.60 137 GLY B O 1
ATOM 2472 N N . ILE B 1 138 ? 15.701 2.987 32.652 1.00 57.16 138 ILE B N 1
ATOM 2473 C CA . ILE B 1 138 ? 14.741 3.962 32.174 1.00 56.77 138 ILE B CA 1
ATOM 2474 C C . ILE B 1 138 ? 14.213 4.754 33.358 1.00 61.15 138 ILE B C 1
ATOM 2475 O O . ILE B 1 138 ? 14.101 5.969 33.278 1.00 62.30 138 ILE B O 1
ATOM 2480 N N . ILE B 1 139 ? 13.837 4.053 34.437 1.00 60.74 139 ILE B N 1
ATOM 2481 C CA . ILE B 1 139 ? 13.271 4.664 35.629 1.00 53.55 139 ILE B CA 1
ATOM 2482 C C . ILE B 1 139 ? 14.236 5.709 36.181 1.00 55.39 139 ILE B C 1
ATOM 2483 O O . ILE B 1 139 ? 13.806 6.796 36.521 1.00 63.99 139 ILE B O 1
ATOM 2488 N N . ASP B 1 140 ? 15.534 5.410 36.231 1.00 60.29 140 ASP B N 1
ATOM 2489 C CA . ASP B 1 140 ? 16.538 6.318 36.753 1.00 55.35 140 ASP B CA 1
ATOM 2490 C C . ASP B 1 140 ? 16.770 7.552 35.885 1.00 52.43 140 ASP B C 1
ATOM 2491 O O . ASP B 1 140 ? 17.122 8.594 36.380 1.00 56.32 140 ASP B O 1
ATOM 2496 N N . SER B 1 141 ? 16.641 7.410 34.576 1.00 61.96 141 SER B N 1
ATOM 2497 C CA . SER B 1 141 ? 16.794 8.513 33.656 1.00 43.28 141 SER B CA 1
ATOM 2498 C C . SER B 1 141 ? 15.573 9.415 33.775 1.00 41.22 141 SER B C 1
ATOM 2499 O O . SER B 1 141 ? 15.736 10.626 33.845 1.00 49.88 141 SER B O 1
ATOM 2502 N N . LYS B 1 142 ? 14.352 8.843 33.756 1.00 39.17 142 LYS B N 1
ATOM 2503 C CA . LYS B 1 142 ? 13.145 9.614 33.919 1.00 42.86 142 LYS B CA 1
ATOM 2504 C C . LYS B 1 142 ? 13.132 10.308 35.302 1.00 51.78 142 LYS B C 1
ATOM 2505 O O . LYS B 1 142 ? 12.657 11.431 35.434 1.00 60.35 142 LYS B O 1
ATOM 2511 N N . GLU B 1 143 ? 13.662 9.685 36.354 1.00 49.43 143 GLU B N 1
ATOM 2512 C CA . GLU B 1 143 ? 13.756 10.338 37.652 1.00 55.50 143 GLU B CA 1
ATOM 2513 C C . GLU B 1 143 ? 14.707 11.531 37.627 1.00 48.56 143 GLU B C 1
ATOM 2514 O O . GLU B 1 143 ? 14.420 12.549 38.245 1.00 54.18 143 GLU B O 1
ATOM 2520 N N . ASP B 1 144 ? 15.805 11.428 36.900 1.00 45.75 144 ASP B N 1
ATOM 2521 C CA . ASP B 1 144 ? 16.734 12.552 36.722 1.00 54.03 144 ASP B CA 1
ATOM 2522 C C . ASP B 1 144 ? 16.093 13.676 35.904 1.00 49.41 144 ASP B C 1
ATOM 2523 O O . ASP B 1 144 ? 16.361 14.832 36.102 1.00 46.85 144 ASP B O 1
ATOM 2528 N N . VAL B 1 145 ? 15.270 13.349 34.923 1.00 50.69 145 VAL B N 1
ATOM 2529 C CA . VAL B 1 145 ? 14.569 14.352 34.146 1.00 55.72 145 VAL B CA 1
ATOM 2530 C C . VAL B 1 145 ? 13.533 15.029 35.048 1.00 43.56 145 VAL B C 1
ATOM 2531 O O . VAL B 1 145 ? 13.290 16.196 34.919 1.00 49.46 145 VAL B O 1
ATOM 2535 N N . ASP B 1 146 ? 12.861 14.309 35.943 1.00 55.67 146 ASP B N 1
ATOM 2536 C CA . ASP B 1 146 ? 11.880 14.917 36.828 1.00 57.86 146 ASP B CA 1
ATOM 2537 C C . ASP B 1 146 ? 12.559 15.947 37.716 1.00 52.12 146 ASP B C 1
ATOM 2538 O O . ASP B 1 146 ? 12.020 17.025 37.967 1.00 50.14 146 ASP B O 1
ATOM 2543 N N . VAL B 1 147 ? 13.729 15.605 38.244 1.00 52.81 147 VAL B N 1
ATOM 2544 C CA . VAL B 1 147 ? 14.495 16.503 39.112 1.00 54.68 147 VAL B CA 1
ATOM 2545 C C . VAL B 1 147 ? 14.886 17.787 38.388 1.00 53.67 147 VAL B C 1
ATOM 2546 O O . VAL B 1 147 ? 14.587 18.864 38.883 1.00 52.58 147 VAL B O 1
ATOM 2550 N N . LEU B 1 148 ? 15.529 17.667 37.212 1.00 55.27 148 LEU B N 1
ATOM 2551 C CA . LEU B 1 148 ? 15.964 18.823 36.444 1.00 50.42 148 LEU B CA 1
ATOM 2552 C C . LEU B 1 148 ? 14.775 19.629 35.927 1.00 47.83 148 LEU B C 1
ATOM 2553 O O . LEU B 1 148 ? 14.786 20.826 35.901 1.00 49.65 148 LEU B O 1
ATOM 2558 N N . LEU B 1 149 ? 13.697 18.976 35.578 1.00 50.05 149 LEU B N 1
ATOM 2559 C CA . LEU B 1 149 ? 12.551 19.664 35.040 1.00 49.22 149 LEU B CA 1
ATOM 2560 C C . LEU B 1 149 ? 11.903 20.468 36.155 1.00 49.84 149 LEU B C 1
ATOM 2561 O O . LEU B 1 149 ? 11.528 21.613 35.908 1.00 48.45 149 LEU B O 1
ATOM 2566 N N . LEU B 1 150 ? 11.745 19.889 37.361 1.00 53.04 150 LEU B N 1
ATOM 2567 C CA . LEU B 1 150 ? 11.106 20.601 38.473 1.00 43.65 150 LEU B CA 1
ATOM 2568 C C . LEU B 1 150 ? 11.967 21.778 38.935 1.00 40.99 150 LEU B C 1
ATOM 2569 O O . LEU B 1 150 ? 11.450 22.836 39.207 1.00 42.27 150 LEU B O 1
ATOM 2574 N N . SER B 1 151 ? 13.288 21.637 38.928 1.00 42.87 151 SER B N 1
ATOM 2575 C CA . SER B 1 151 ? 14.163 22.768 39.171 1.00 43.15 151 SER B CA 1
ATOM 2576 C C . SER B 1 151 ? 13.909 23.878 38.150 1.00 42.46 151 SER B C 1
ATOM 2577 O O . SER B 1 151 ? 13.722 25.015 38.520 1.00 53.81 151 SER B O 1
ATOM 2580 N N . TYR B 1 152 ? 13.984 23.566 36.833 1.00 52.18 152 TYR B N 1
ATOM 2581 C CA . TYR B 1 152 ? 13.792 24.509 35.738 1.00 39.51 152 TYR B CA 1
ATOM 2582 C C . TYR B 1 152 ? 12.433 25.212 35.891 1.00 39.03 152 TYR B C 1
ATOM 2583 O O . TYR B 1 152 ? 12.395 26.431 35.931 1.00 39.07 152 TYR B O 1
ATOM 2592 N N . GLU B 1 153 ? 11.342 24.465 36.076 1.00 36.14 153 GLU B N 1
ATOM 2593 C CA . GLU B 1 153 ? 10.004 25.025 36.202 1.00 37.05 153 GLU B CA 1
ATOM 2594 C C . GLU B 1 153 ? 9.901 26.004 37.366 1.00 42.62 153 GLU B C 1
ATOM 2595 O O . GLU B 1 153 ? 9.301 27.032 37.233 1.00 54.24 153 GLU B O 1
ATOM 2601 N N . LEU B 1 154 ? 10.382 25.660 38.572 1.00 58.62 154 LEU B N 1
ATOM 2602 C CA . LEU B 1 154 ? 10.329 26.515 39.759 1.00 44.89 154 LEU B CA 1
ATOM 2603 C C . LEU B 1 154 ? 11.455 27.534 39.869 1.00 42.03 154 LEU B C 1
ATOM 2604 O O . LEU B 1 154 ? 11.484 28.285 40.831 1.00 46.30 154 LEU B O 1
ATOM 2609 N N . ASP B 1 155 ? 12.391 27.538 38.929 1.00 55.02 155 ASP B N 1
ATOM 2610 C CA . ASP B 1 155 ? 13.603 28.348 39.004 1.00 57.07 155 ASP B CA 1
ATOM 2611 C C . ASP B 1 155 ? 14.273 28.152 40.365 1.00 49.41 155 ASP B C 1
ATOM 2612 O O . ASP B 1 155 ? 14.622 29.119 41.038 1.00 51.65 155 ASP B O 1
ATOM 2617 N N . ALA B 1 156 ? 14.385 26.888 40.771 1.00 46.15 156 ALA B N 1
ATOM 2618 C CA . ALA B 1 156 ? 14.868 26.489 42.073 1.00 41.28 156 ALA B CA 1
ATOM 2619 C C . ALA B 1 156 ? 16.364 26.139 42.004 1.00 47.36 156 ALA B C 1
ATOM 2620 O O . ALA B 1 156 ? 16.963 26.125 40.931 1.00 39.31 156 ALA B O 1
ATOM 2622 N N . ILE B 1 157 ? 16.963 25.971 43.200 1.00 47.92 157 ILE B N 1
ATOM 2623 C CA . ILE B 1 157 ? 18.323 25.520 43.375 1.00 48.78 157 ILE B CA 1
ATOM 2624 C C . ILE B 1 157 ? 18.231 24.026 43.501 1.00 47.66 157 ILE B C 1
ATOM 2625 O O . ILE B 1 157 ? 17.576 23.551 44.406 1.00 58.04 157 ILE B O 1
ATOM 2630 N N . LEU B 1 158 ? 18.929 23.294 42.630 1.00 53.23 158 LEU B N 1
ATOM 2631 C CA . LEU B 1 158 ? 18.988 21.840 42.718 1.00 43.85 158 LEU B CA 1
ATOM 2632 C C . LEU B 1 158 ? 20.037 21.454 43.766 1.00 44.98 158 LEU B C 1
ATOM 2633 O O . LEU B 1 158 ? 21.129 21.960 43.766 1.00 50.85 158 LEU B O 1
ATOM 2638 N N . VAL B 1 159 ? 19.667 20.582 44.699 1.00 48.65 159 VAL B N 1
ATOM 2639 C CA . VAL B 1 159 ? 20.545 20.002 45.684 1.00 47.45 159 VAL B CA 1
ATOM 2640 C C . VAL B 1 159 ? 20.641 18.506 45.411 1.00 53.57 159 VAL B C 1
ATOM 2641 O O . VAL B 1 159 ? 19.636 17.783 45.541 1.00 50.45 159 VAL B O 1
ATOM 2645 N N . SER B 1 160 ? 21.849 18.070 45.014 1.00 54.15 160 SER B N 1
ATOM 2646 C CA . SER B 1 160 ? 22.071 16.694 44.638 1.00 58.46 160 SER B CA 1
ATOM 2647 C C . SER B 1 160 ? 23.476 16.240 45.022 1.00 58.52 160 SER B C 1
ATOM 2648 O O . SER B 1 160 ? 24.470 16.802 44.558 1.00 62.53 160 SER B O 1
ATOM 2651 N N . GLY B 1 161 ? 23.547 15.117 45.750 1.00 57.81 161 GLY B N 1
ATOM 2652 C CA . GLY B 1 161 ? 24.817 14.453 45.999 1.00 81.13 161 GLY B CA 1
ATOM 2653 C C . GLY B 1 161 ? 25.341 13.618 44.829 1.00 70.00 161 GLY B C 1
ATOM 2654 O O . GLY B 1 161 ? 26.279 12.857 45.026 1.00 74.10 161 GLY B O 1
ATOM 2655 N N . ASP B 1 162 ? 24.743 13.769 43.639 1.00 63.99 162 ASP B N 1
ATOM 2656 C CA . ASP B 1 162 ? 25.065 13.000 42.452 1.00 65.77 162 ASP B CA 1
ATOM 2657 C C . ASP B 1 162 ? 25.721 13.934 41.441 1.00 68.98 162 ASP B C 1
ATOM 2658 O O . ASP B 1 162 ? 25.050 14.827 40.937 1.00 67.49 162 ASP B O 1
ATOM 2663 N N . GLU B 1 163 ? 27.032 13.751 41.171 1.00 71.47 163 GLU B N 1
ATOM 2664 C CA . GLU B 1 163 ? 27.799 14.668 40.342 1.00 64.37 163 GLU B CA 1
ATOM 2665 C C . GLU B 1 163 ? 27.344 14.621 38.894 1.00 70.66 163 GLU B C 1
ATOM 2666 O O . GLU B 1 163 ? 27.413 15.630 38.190 1.00 73.09 163 GLU B O 1
ATOM 2672 N N . GLY B 1 164 ? 26.904 13.448 38.433 1.00 75.87 164 GLY B N 1
ATOM 2673 C CA . GLY B 1 164 ? 26.402 13.275 37.080 1.00 71.69 164 GLY B CA 1
ATOM 2674 C C . GLY B 1 164 ? 25.268 14.235 36.775 1.00 62.36 164 GLY B C 1
ATOM 2675 O O . GLY B 1 164 ? 25.219 14.853 35.711 1.00 73.90 164 GLY B O 1
ATOM 2676 N N . LEU B 1 165 ? 24.332 14.306 37.723 1.00 65.54 165 LEU B N 1
ATOM 2677 C CA . LEU B 1 165 ? 23.163 15.169 37.634 1.00 53.07 165 LEU B CA 1
ATOM 2678 C C . LEU B 1 165 ? 23.534 16.628 37.734 1.00 56.11 165 LEU B C 1
ATOM 2679 O O . LEU B 1 165 ? 22.879 17.442 37.094 1.00 63.54 165 LEU B O 1
ATOM 2684 N N . ARG B 1 166 ? 24.586 16.959 38.504 1.00 62.39 166 ARG B N 1
ATOM 2685 C CA . ARG B 1 166 ? 25.018 18.341 38.635 1.00 59.42 166 ARG B CA 1
ATOM 2686 C C . ARG B 1 166 ? 25.574 18.833 37.309 1.00 61.01 166 ARG B C 1
ATOM 2687 O O . ARG B 1 166 ? 25.234 19.961 36.908 1.00 57.90 166 ARG B O 1
ATOM 2695 N N . LYS B 1 167 ? 26.429 18.030 36.644 1.00 65.84 167 LYS B N 1
ATOM 2696 C CA . LYS B 1 167 ? 26.999 18.424 35.353 1.00 74.25 167 LYS B CA 1
ATOM 2697 C C . LYS B 1 167 ? 25.906 18.697 34.323 1.00 74.62 167 LYS B C 1
ATOM 2698 O O . LYS B 1 167 ? 26.004 19.636 33.537 1.00 73.24 167 LYS B O 1
ATOM 2704 N N . TRP B 1 168 ? 24.842 17.891 34.371 1.00 70.60 168 TRP B N 1
ATOM 2705 C CA . TRP B 1 168 ? 23.675 18.060 33.514 1.00 70.67 168 TRP B CA 1
ATOM 2706 C C . TRP B 1 168 ? 22.885 19.330 33.796 1.00 63.93 168 TRP B C 1
ATOM 2707 O O . TRP B 1 168 ? 22.390 19.971 32.885 1.00 72.24 168 TRP B O 1
ATOM 2718 N N . ALA B 1 169 ? 22.717 19.646 35.077 1.00 75.69 169 ALA B N 1
ATOM 2719 C CA . ALA B 1 169 ? 22.056 20.864 35.517 1.00 66.64 169 ALA B CA 1
ATOM 2720 C C . ALA B 1 169 ? 22.821 22.082 35.027 1.00 69.98 169 ALA B C 1
ATOM 2721 O O . ALA B 1 169 ? 22.210 23.065 34.625 1.00 61.80 169 ALA B O 1
ATOM 2723 N N . ASP B 1 170 ? 24.161 22.048 35.150 1.00 75.78 170 ASP B N 1
ATOM 2724 C CA . ASP B 1 170 ? 24.998 23.146 34.733 1.00 77.67 170 ASP B CA 1
ATOM 2725 C C . ASP B 1 170 ? 24.835 23.366 33.228 1.00 88.23 170 ASP B C 1
ATOM 2726 O O . ASP B 1 170 ? 24.751 24.518 32.778 1.00 85.49 170 ASP B O 1
ATOM 2731 N N . ARG B 1 171 ? 24.791 22.258 32.456 1.00 91.13 171 ARG B N 1
ATOM 2732 C CA . ARG B 1 171 ? 24.566 22.279 31.002 1.00 92.43 171 ARG B CA 1
ATOM 2733 C C . ARG B 1 171 ? 23.300 23.069 30.650 1.00 76.01 171 ARG B C 1
ATOM 2734 O O . ARG B 1 171 ? 23.374 23.955 29.812 1.00 85.61 171 ARG B O 1
ATOM 2742 N N . VAL B 1 172 ? 22.158 22.772 31.292 1.00 72.24 172 VAL B N 1
ATOM 2743 C CA . VAL B 1 172 ? 20.871 23.420 30.996 1.00 66.99 172 VAL B CA 1
ATOM 2744 C C . VAL B 1 172 ? 20.676 24.766 31.743 1.00 75.42 172 VAL B C 1
ATOM 2745 O O . VAL B 1 172 ? 19.592 25.368 31.681 1.00 60.81 172 VAL B O 1
ATOM 2749 N N . GLY B 1 173 ? 21.695 25.257 32.481 1.00 68.63 173 GLY B N 1
ATOM 2750 C CA . GLY B 1 173 ? 21.587 26.522 33.185 1.00 69.23 173 GLY B CA 1
ATOM 2751 C C . GLY B 1 173 ? 20.828 26.510 34.521 1.00 64.92 173 GLY B C 1
ATOM 2752 O O . GLY B 1 173 ? 20.441 27.564 35.020 1.00 64.30 173 GLY B O 1
ATOM 2753 N N . ILE B 1 174 ? 20.641 25.351 35.150 1.00 62.46 174 ILE B N 1
ATOM 2754 C CA . ILE B 1 174 ? 19.943 25.276 36.447 1.00 66.21 174 ILE B CA 1
ATOM 2755 C C . ILE B 1 174 ? 20.863 25.720 37.599 1.00 64.47 174 ILE B C 1
ATOM 2756 O O . ILE B 1 174 ? 22.065 25.371 37.622 1.00 63.69 174 ILE B O 1
ATOM 2761 N N . LYS B 1 175 ? 20.319 26.513 38.553 1.00 49.68 175 LYS B N 1
ATOM 2762 C CA . LYS B 1 175 ? 21.140 26.940 39.706 1.00 68.41 175 LYS B CA 1
ATOM 2763 C C . LYS B 1 175 ? 21.450 25.750 40.644 1.00 64.05 175 LYS B C 1
ATOM 2764 O O . LYS B 1 175 ? 20.574 24.973 40.995 1.00 55.11 175 LYS B O 1
ATOM 2770 N N . LEU B 1 176 ? 22.723 25.588 41.020 1.00 44.86 176 LEU B N 1
ATOM 2771 C CA . LEU B 1 176 ? 23.142 24.538 41.919 1.00 52.96 176 LEU B CA 1
ATOM 2772 C C . LEU B 1 176 ? 23.735 25.083 43.229 1.00 51.56 176 LEU B C 1
ATOM 2773 O O . LEU B 1 176 ? 24.087 26.222 43.289 1.00 67.36 176 LEU B O 1
ATOM 2778 N N . ILE B 1 177 ? 23.879 24.231 44.257 1.00 52.29 177 ILE B N 1
ATOM 2779 C CA . ILE B 1 177 ? 24.739 24.466 45.412 1.00 53.66 177 ILE B CA 1
ATOM 2780 C C . ILE B 1 177 ? 25.600 23.218 45.654 1.00 53.42 177 ILE B C 1
ATOM 2781 O O . ILE B 1 177 ? 25.232 22.135 45.234 1.00 53.45 177 ILE B O 1
ATOM 2786 N N . ASP B 1 178 ? 26.736 23.346 46.363 1.00 60.93 178 ASP B N 1
ATOM 2787 C CA . ASP B 1 178 ? 27.477 22.198 46.895 1.00 52.87 178 ASP B CA 1
ATOM 2788 C C . ASP B 1 178 ? 26.557 21.577 47.944 1.00 55.46 178 ASP B C 1
ATOM 2789 O O . ASP B 1 178 ? 26.115 22.297 48.864 1.00 49.21 178 ASP B O 1
ATOM 2794 N N . PRO B 1 179 ? 26.086 20.319 47.745 1.00 48.34 179 PRO B N 1
ATOM 2795 C CA . PRO B 1 179 ? 25.080 19.788 48.656 1.00 53.93 179 PRO B CA 1
ATOM 2796 C C . PRO B 1 179 ? 25.568 19.650 50.097 1.00 54.66 179 PRO B C 1
ATOM 2797 O O . PRO B 1 179 ? 24.717 19.643 50.993 1.00 48.24 179 PRO B O 1
ATOM 2801 N N . LYS B 1 180 ? 26.910 19.609 50.317 1.00 54.65 180 LYS B N 1
ATOM 2802 C CA . LYS B 1 180 ? 27.487 19.590 51.663 1.00 52.75 180 LYS B CA 1
ATOM 2803 C C . LYS B 1 180 ? 27.178 20.859 52.460 1.00 45.82 180 LYS B C 1
ATOM 2804 O O . LYS B 1 180 ? 27.408 20.809 53.647 1.00 54.73 180 LYS B O 1
ATOM 2810 N N . ASN B 1 181 ? 26.662 21.936 51.823 1.00 40.81 181 ASN B N 1
ATOM 2811 C CA . ASN B 1 181 ? 26.399 23.230 52.426 1.00 39.52 181 ASN B CA 1
ATOM 2812 C C . ASN B 1 181 ? 24.931 23.450 52.749 1.00 47.06 181 ASN B C 1
ATOM 2813 O O . ASN B 1 181 ? 24.554 24.560 53.155 1.00 47.38 181 ASN B O 1
ATOM 2818 N N . LEU B 1 182 ? 24.085 22.429 52.560 1.00 51.39 182 LEU B N 1
ATOM 2819 C CA . LEU B 1 182 ? 22.637 22.595 52.715 1.00 48.56 182 LEU B CA 1
ATOM 2820 C C . LEU B 1 182 ? 22.277 22.962 54.155 1.00 45.83 182 LEU B C 1
ATOM 2821 O O . LEU B 1 182 ? 21.491 23.866 54.343 1.00 48.96 182 LEU B O 1
ATOM 2826 N N . ARG B 1 183 ? 22.824 22.282 55.174 1.00 45.26 183 ARG B N 1
ATOM 2827 C CA . ARG B 1 183 ? 22.478 22.578 56.563 1.00 48.22 183 ARG B CA 1
ATOM 2828 C C . ARG B 1 183 ? 22.857 24.013 56.931 1.00 53.94 183 ARG B C 1
ATOM 2829 O O . ARG B 1 183 ? 22.015 24.706 57.514 1.00 50.59 183 ARG B O 1
ATOM 2837 N N . TYR B 1 184 ? 24.086 24.488 56.575 1.00 46.77 184 TYR B N 1
ATOM 2838 C CA . TYR B 1 184 ? 24.447 25.861 56.915 1.00 48.34 184 TYR B CA 1
ATOM 2839 C C . TYR B 1 184 ? 23.492 26.883 56.294 1.00 42.77 184 TYR B C 1
ATOM 2840 O O . TYR B 1 184 ? 23.174 27.905 56.893 1.00 50.35 184 TYR B O 1
ATOM 2849 N N . ILE B 1 185 ? 23.046 26.654 55.053 1.00 48.14 185 ILE B N 1
ATOM 2850 C CA . ILE B 1 185 ? 22.136 27.590 54.383 1.00 47.43 185 ILE B CA 1
ATOM 2851 C C . ILE B 1 185 ? 20.758 27.533 55.051 1.00 49.52 185 ILE B C 1
ATOM 2852 O O . ILE B 1 185 ? 20.124 28.549 55.217 1.00 48.84 185 ILE B O 1
ATOM 2857 N N . MET B 1 186 ? 20.304 26.332 55.441 1.00 47.53 186 MET B N 1
ATOM 2858 C CA . MET B 1 186 ? 19.042 26.167 56.124 1.00 56.41 186 MET B CA 1
ATOM 2859 C C . MET B 1 186 ? 19.053 26.856 57.478 1.00 58.42 186 MET B C 1
ATOM 2860 O O . MET B 1 186 ? 18.046 27.490 57.841 1.00 59.43 186 MET B O 1
ATOM 2865 N N . GLU B 1 187 ? 20.197 26.787 58.186 1.00 57.25 187 GLU B N 1
ATOM 2866 C CA . GLU B 1 187 ? 20.358 27.519 59.445 1.00 61.24 187 GLU B CA 1
ATOM 2867 C C . GLU B 1 187 ? 20.199 29.035 59.237 1.00 59.42 187 GLU B C 1
ATOM 2868 O O . GLU B 1 187 ? 19.612 29.691 60.091 1.00 56.83 187 GLU B O 1
ATOM 2874 N N . ASN B 1 188 ? 20.705 29.592 58.113 1.00 45.95 188 ASN B N 1
ATOM 2875 C CA . ASN B 1 188 ? 20.534 30.997 57.807 1.00 47.46 188 ASN B CA 1
ATOM 2876 C C . ASN B 1 188 ? 19.069 31.318 57.584 1.00 44.49 188 ASN B C 1
ATOM 2877 O O . ASN B 1 188 ? 18.594 32.375 57.917 1.00 54.71 188 ASN B O 1
ATOM 2882 N N . LEU B 1 189 ? 18.353 30.429 56.905 1.00 59.19 189 LEU B N 1
ATOM 2883 C CA . LEU B 1 189 ? 17.010 30.726 56.453 1.00 55.20 189 LEU B CA 1
ATOM 2884 C C . LEU B 1 189 ? 16.006 30.504 57.560 1.00 52.31 189 LEU B C 1
ATOM 2885 O O . LEU B 1 189 ? 14.850 30.780 57.328 1.00 58.98 189 LEU B O 1
ATOM 2890 N N . THR B 1 190 ? 16.403 30.035 58.745 1.00 64.66 190 THR B N 1
ATOM 2891 C CA . THR B 1 190 ? 15.456 29.848 59.854 1.00 73.86 190 THR B CA 1
ATOM 2892 C C . THR B 1 190 ? 14.859 31.187 60.322 1.00 88.60 190 THR B C 1
ATOM 2893 O O . THR B 1 190 ? 15.578 32.197 60.422 1.00 97.62 190 THR B O 1
ATOM 2897 N N . LYS B 1 191 ? 13.522 31.185 60.538 1.00 82.94 191 LYS B N 1
ATOM 2898 C CA . LYS B 1 191 ? 12.758 32.372 60.897 1.00 87.04 191 LYS B CA 1
ATOM 2899 C C . LYS B 1 191 ? 13.140 32.842 62.309 1.00 102.12 191 LYS B C 1
ATOM 2900 O O . LYS B 1 191 ? 13.383 31.925 63.156 1.00 87.49 191 LYS B O 1
#

Secondary structure (DSSP, 8-state):
-EEEEE-THHHH-HHHHTTT-SSHHHHHHHHHHHHHTSSEEEEEEHHHHHHHHHHS--TTHHHHHTTTSEEE-TTTTT-EEEHHHHHHHHHHHHHHHHHHHHHHHH--THHHHHHHHHHHHHHHHHHHHHHHHHHHHTPEEE-S-HHHHHHHHHTT-EE--GGGHHHHHHTT-/--EEEE-GGGGT-HHHHTTT-SSHHHHHHHHHHHHHSBS-EEEEEHHHHHHHHHH---GGGHHHHHHHSEEE----SS-EEETHHHHHHHHHHHHHHHHHHHHHHHHHHH--HHHHHHHHHHHHHHHHHHHHHHHHHHHHHHTPEEE-S-HHHHHHHHHTT-EE--GGGHHHHHHHHB-

Nearest PDB structures (foldseek):
  8ssf-assembly1_A-2  TM=1.006E+00  e=4.160E-31  Hydrogenobacter thermophilus TK-6
  8ssg-assembly1_E-2  TM=9.222E-01  e=3.771E-28  Hydrogenobacter thermophilus TK-6
  8ssg-assembly1_A-2  TM=9.094E-01  e=4.769E-28  Hydrogenobacter thermophilus TK-6
  8ssg-assembly1_G-2  TM=9.091E-01  e=8.088E-28  Hydrogenobacter thermophilus TK-6
  8ssg-assembly1_B-2  TM=9.085E-01  e=2.194E-27  Hydrogenobacter thermophilus TK-6

B-factor: mean 71.62, std 24.7, range [34.95, 199.01]